Protein AF-A0A951EB30-F1 (afdb_monomer_lite)

Sequence (193 aa):
ERGQTTISQVMGKYGRRVEYFRFPFNDAGDTQAKYDAIQQYLKEHGLKTATCTADNDDWEFNRAYVLMLQRHDAAGAQRLRDAYLKHTAAKLDFAEQAMRQLFGREVPQVMLLHGNRLNADMMGAVLHIFEEQGFKFVHLEDAQEDLAYTTPAAVMPEGVMWQFRWAKGMGKKLDGSKDPEPPKWVLEYGKSR

Structure (mmCIF, N/CA/C/O backbone):
data_AF-A0A951EB30-F1
#
_entry.id   AF-A0A951EB30-F1
#
loop_
_atom_site.group_PDB
_atom_site.id
_atom_site.type_symbol
_atom_site.label_atom_id
_atom_site.label_alt_id
_atom_site.label_comp_id
_atom_site.label_asym_id
_atom_site.label_entity_id
_atom_site.label_seq_id
_atom_site.pdbx_PDB_ins_code
_atom_site.Cartn_x
_atom_site.Cartn_y
_atom_site.Cartn_z
_atom_site.occupancy
_atom_site.B_iso_or_equiv
_atom_site.auth_seq_id
_atom_site.auth_comp_id
_atom_site.auth_asym_id
_atom_site.auth_atom_id
_atom_site.pdbx_PDB_model_num
ATOM 1 N N . GLU A 1 1 ? -14.684 16.929 -0.083 1.00 67.69 1 GLU A N 1
ATOM 2 C CA . GLU A 1 1 ? -15.790 17.605 -0.808 1.00 67.69 1 GLU A CA 1
ATOM 3 C C . GLU A 1 1 ? -15.499 17.900 -2.279 1.00 67.69 1 GLU A C 1
ATOM 5 O O . GLU A 1 1 ? -16.111 17.255 -3.115 1.00 67.69 1 GLU A O 1
ATOM 10 N N . ARG A 1 2 ? -14.550 18.779 -2.656 1.00 77.38 2 ARG A N 1
ATOM 11 C CA . ARG A 1 2 ? -14.337 19.141 -4.084 1.00 77.38 2 ARG A CA 1
ATOM 12 C C . ARG A 1 2 ? -14.104 17.948 -5.028 1.00 77.38 2 ARG A C 1
ATOM 14 O O . ARG A 1 2 ? -14.679 17.910 -6.108 1.00 77.38 2 ARG A O 1
ATOM 21 N N . GLY A 1 3 ? -13.304 16.962 -4.613 1.00 78.88 3 GLY A N 1
ATOM 22 C CA . GLY A 1 3 ? -13.075 15.745 -5.406 1.00 78.88 3 GLY A CA 1
ATOM 23 C C . GLY A 1 3 ? -14.309 14.838 -5.528 1.00 78.88 3 GLY A C 1
ATOM 24 O O . GLY A 1 3 ? -14.471 14.158 -6.539 1.00 78.88 3 GLY A O 1
ATOM 25 N N . GLN A 1 4 ? -15.207 14.870 -4.537 1.00 82.69 4 GLN A N 1
ATOM 26 C CA . GLN A 1 4 ? -16.418 14.048 -4.511 1.00 82.69 4 GLN A CA 1
ATOM 27 C C . GLN A 1 4 ? -17.403 14.469 -5.602 1.00 82.69 4 GLN A C 1
ATOM 29 O O . GLN A 1 4 ? -18.017 13.609 -6.217 1.00 82.69 4 GLN A O 1
ATOM 34 N N . THR A 1 5 ? -17.519 15.765 -5.902 1.00 85.19 5 THR A N 1
ATOM 35 C CA . THR A 1 5 ? -18.407 16.250 -6.970 1.00 85.19 5 THR A CA 1
ATOM 36 C C . THR A 1 5 ? -18.069 15.606 -8.312 1.00 85.19 5 THR A C 1
ATOM 38 O O . THR A 1 5 ? -18.948 15.060 -8.976 1.00 85.19 5 THR A O 1
ATOM 41 N N . THR A 1 6 ? -16.789 15.609 -8.686 1.00 88.75 6 THR A N 1
ATOM 42 C CA . THR A 1 6 ? -16.338 15.038 -9.959 1.00 88.75 6 THR A CA 1
ATOM 43 C C . THR A 1 6 ? -16.514 13.522 -9.982 1.00 88.75 6 THR A C 1
ATOM 45 O O . THR A 1 6 ? -17.065 12.983 -10.941 1.00 88.75 6 THR A O 1
ATOM 48 N N . ILE A 1 7 ? -16.092 12.817 -8.924 1.00 88.88 7 ILE A N 1
ATOM 49 C CA . ILE A 1 7 ? -16.161 11.351 -8.922 1.00 88.88 7 ILE A CA 1
ATOM 50 C C . ILE A 1 7 ? -17.601 10.833 -8.829 1.00 88.88 7 ILE A C 1
ATOM 52 O O . ILE A 1 7 ? -17.941 9.879 -9.523 1.00 88.88 7 ILE A O 1
ATOM 56 N N . SER A 1 8 ? -18.484 11.506 -8.087 1.00 89.12 8 SER A N 1
ATOM 57 C CA . SER A 1 8 ? -19.904 11.152 -8.003 1.00 89.12 8 SER A CA 1
ATOM 58 C C . SER A 1 8 ? -20.614 11.307 -9.345 1.00 89.12 8 SER A C 1
ATOM 60 O O . SER A 1 8 ? -21.441 10.469 -9.691 1.00 89.12 8 SER A O 1
ATOM 62 N N . GLN A 1 9 ? -20.271 12.328 -10.139 1.00 90.44 9 GLN A N 1
ATOM 63 C CA . GLN A 1 9 ? -20.814 12.477 -11.494 1.00 90.44 9 GLN A CA 1
ATOM 64 C C . GLN A 1 9 ? -20.391 11.325 -12.408 1.00 90.44 9 GLN A C 1
ATOM 66 O O . GLN A 1 9 ? -21.210 10.809 -13.167 1.00 90.44 9 GLN A O 1
ATOM 71 N N . VAL A 1 10 ? -19.123 10.908 -12.341 1.00 91.69 10 VAL A N 1
ATOM 72 C CA . VAL A 1 10 ? -18.622 9.777 -13.135 1.00 91.69 10 VAL A CA 1
ATOM 73 C C . VAL A 1 10 ? -19.279 8.472 -12.688 1.00 91.69 10 VAL A C 1
ATOM 75 O O . VAL A 1 10 ? -19.801 7.747 -13.528 1.00 91.69 10 VAL A O 1
ATOM 78 N N . MET A 1 11 ? -19.320 8.197 -11.383 1.00 92.12 11 MET A N 1
ATOM 79 C CA . MET A 1 11 ? -19.931 6.988 -10.815 1.00 92.12 11 MET A CA 1
ATOM 80 C C . MET A 1 11 ? -21.433 6.904 -11.115 1.00 92.12 11 MET A C 1
ATOM 82 O O . MET A 1 11 ? -21.931 5.843 -11.497 1.00 92.12 11 MET A O 1
ATOM 86 N N . GLY A 1 12 ? -22.141 8.036 -11.036 1.00 92.88 12 GLY A N 1
ATOM 87 C CA . GLY A 1 12 ? -23.572 8.122 -11.317 1.00 92.88 12 GLY A CA 1
ATOM 88 C C . GLY A 1 12 ? -23.939 7.735 -12.752 1.00 92.88 12 GLY A C 1
ATOM 89 O O . GLY A 1 12 ? -24.972 7.100 -12.954 1.00 92.88 12 GLY A O 1
ATOM 90 N N . LYS A 1 13 ? -23.072 8.009 -13.742 1.00 93.94 13 LYS A N 1
ATOM 91 C CA . LYS A 1 13 ? -23.271 7.558 -15.139 1.00 93.94 13 LYS A CA 1
ATOM 92 C C . LYS A 1 13 ? -23.327 6.035 -15.280 1.00 93.94 13 LYS A C 1
ATOM 94 O O . LYS A 1 13 ? -23.894 5.543 -16.248 1.00 93.94 13 LYS A O 1
ATOM 99 N N . TYR A 1 14 ? -22.762 5.307 -14.320 1.00 92.94 14 TYR A N 1
ATOM 100 C CA . TYR A 1 14 ? -22.753 3.845 -14.275 1.00 92.94 14 TYR A CA 1
ATOM 101 C C . TYR A 1 14 ? -23.682 3.282 -13.189 1.00 92.94 14 TYR A C 1
ATOM 103 O O . TYR A 1 14 ? -23.558 2.114 -12.829 1.00 92.94 14 TYR A O 1
ATOM 111 N N . GLY A 1 15 ? -24.587 4.099 -12.634 1.00 93.31 15 GLY A N 1
ATOM 112 C CA . GLY A 1 15 ? -25.519 3.673 -11.585 1.00 93.31 15 GLY A CA 1
ATOM 113 C C . GLY A 1 15 ? -24.854 3.352 -10.242 1.00 93.31 15 GLY A C 1
ATOM 114 O O . GLY A 1 15 ? -25.441 2.642 -9.432 1.00 93.31 15 GLY A O 1
ATOM 115 N N . ARG A 1 16 ? -23.635 3.854 -9.997 1.00 91.19 16 ARG A N 1
ATOM 116 C CA . ARG A 1 16 ? -22.867 3.609 -8.767 1.00 91.19 16 ARG A CA 1
ATOM 117 C C . ARG A 1 16 ? -22.794 4.855 -7.888 1.00 91.19 16 ARG A C 1
ATOM 119 O O . ARG A 1 16 ? -22.933 5.981 -8.368 1.00 91.19 16 ARG A O 1
ATOM 126 N N . ARG A 1 17 ? -22.531 4.654 -6.596 1.00 91.44 17 ARG A N 1
ATOM 127 C CA . ARG A 1 17 ? -22.313 5.721 -5.607 1.00 91.44 17 ARG A CA 1
ATOM 128 C C . ARG A 1 17 ? -20.878 5.685 -5.090 1.00 91.44 17 ARG A C 1
ATOM 130 O O . ARG A 1 17 ? -20.189 4.677 -5.210 1.00 91.44 17 ARG A O 1
ATOM 137 N N . VAL A 1 18 ? -20.415 6.813 -4.560 1.00 90.88 18 VAL A N 1
ATOM 138 C CA . VAL A 1 18 ? -19.120 6.885 -3.874 1.00 90.88 18 VAL A CA 1
ATOM 139 C C . VAL A 1 18 ? -19.334 6.418 -2.444 1.00 90.88 18 VAL A C 1
ATOM 141 O O . VAL A 1 18 ? -20.029 7.083 -1.685 1.00 90.88 18 VAL A O 1
ATOM 144 N N . GLU A 1 19 ? -18.743 5.280 -2.102 1.00 92.81 19 GLU A N 1
ATOM 145 C CA . GLU A 1 19 ? -18.918 4.634 -0.794 1.00 92.81 19 GLU A CA 1
ATOM 146 C C . GLU A 1 19 ? -17.622 4.587 0.007 1.00 92.81 19 GLU A C 1
ATOM 148 O O . GLU A 1 19 ? -17.648 4.410 1.219 1.00 92.81 19 GLU A O 1
ATOM 153 N N . TYR A 1 20 ? -16.483 4.766 -0.661 1.00 94.06 20 TYR A N 1
ATOM 154 C CA . TYR A 1 20 ? -15.172 4.588 -0.066 1.00 94.06 20 TYR A CA 1
ATOM 155 C C . TYR A 1 20 ? -14.313 5.841 -0.189 1.00 94.06 20 TYR A C 1
ATOM 157 O O . TYR A 1 20 ? -14.296 6.516 -1.220 1.00 94.06 20 TYR A O 1
ATOM 165 N N . PHE A 1 21 ? -13.551 6.111 0.864 1.00 93.81 21 PHE A N 1
ATOM 166 C CA . PHE A 1 21 ? -12.548 7.160 0.928 1.00 93.81 21 PHE A CA 1
ATOM 167 C C . PHE A 1 21 ? -11.186 6.559 1.269 1.00 93.81 21 PHE A C 1
ATOM 169 O O . PHE A 1 21 ? -11.059 5.786 2.216 1.00 93.81 21 PHE A O 1
ATOM 176 N N . ARG A 1 22 ? -10.147 6.939 0.524 1.00 92.06 22 ARG A N 1
ATOM 177 C CA . ARG A 1 22 ? -8.759 6.590 0.835 1.00 92.06 22 ARG A CA 1
ATOM 178 C C . ARG A 1 22 ? -7.986 7.855 1.169 1.00 92.06 22 ARG A C 1
ATOM 180 O O . ARG A 1 22 ? -7.998 8.812 0.397 1.00 92.06 22 ARG A O 1
ATOM 187 N N . PHE A 1 23 ? -7.304 7.836 2.306 1.00 92.00 23 PHE A N 1
ATOM 188 C CA . PHE A 1 23 ? -6.460 8.937 2.745 1.00 92.00 23 PHE A CA 1
ATOM 189 C C . PHE A 1 23 ? -5.260 9.101 1.803 1.00 92.00 23 PHE A C 1
ATOM 191 O O . PHE A 1 23 ? -4.556 8.117 1.552 1.00 92.00 23 PHE A O 1
ATOM 198 N N . PRO A 1 24 ? -4.987 10.316 1.289 1.00 91.50 24 PRO A N 1
ATOM 199 C CA . PRO A 1 24 ? -3.709 10.611 0.654 1.00 91.50 24 PRO A CA 1
ATOM 200 C C . PRO A 1 24 ? -2.557 10.233 1.587 1.00 91.50 24 PRO A C 1
ATOM 202 O O . PRO A 1 24 ? -2.632 10.472 2.790 1.00 91.50 24 PRO A O 1
ATOM 205 N N . PHE A 1 25 ? -1.520 9.601 1.034 1.00 91.00 25 PHE A N 1
ATOM 206 C CA . PHE A 1 25 ? -0.373 9.083 1.792 1.00 91.00 25 PHE A CA 1
ATOM 207 C C . PHE A 1 25 ? -0.735 8.084 2.899 1.00 91.00 25 PHE A C 1
ATOM 209 O O . PHE A 1 25 ? 0.092 7.810 3.753 1.00 91.00 25 PHE A O 1
ATOM 216 N N . ASN A 1 26 ? -1.958 7.536 2.911 1.00 91.12 26 ASN A N 1
ATOM 217 C CA . ASN A 1 26 ? -2.463 6.695 3.998 1.00 91.12 26 ASN A CA 1
ATOM 218 C C . ASN A 1 26 ? -2.473 7.395 5.380 1.00 91.12 26 ASN A C 1
ATOM 220 O O . ASN A 1 26 ? -2.501 6.741 6.433 1.00 91.12 26 ASN A O 1
ATOM 224 N N . ASP A 1 27 ? -2.440 8.731 5.376 1.00 92.06 27 ASP A N 1
ATOM 225 C CA . ASP A 1 27 ? -2.392 9.572 6.565 1.00 92.06 27 ASP A CA 1
ATOM 226 C C . ASP A 1 27 ? -3.808 9.867 7.075 1.00 92.06 27 ASP A C 1
ATOM 228 O O . ASP A 1 27 ? -4.542 10.699 6.540 1.00 92.06 27 ASP A O 1
ATOM 232 N N . ALA A 1 28 ? -4.194 9.147 8.127 1.00 89.94 28 ALA A N 1
ATOM 233 C CA . ALA A 1 28 ? -5.484 9.290 8.791 1.00 89.94 28 ALA A CA 1
ATOM 234 C C . ALA A 1 28 ? -5.476 10.336 9.927 1.00 89.94 28 ALA A C 1
ATOM 236 O O . ALA A 1 28 ? -6.431 10.400 10.700 1.00 89.94 28 ALA A O 1
ATOM 237 N N . GLY A 1 29 ? -4.413 11.138 10.045 1.00 90.56 29 GLY A N 1
ATOM 238 C CA . GLY A 1 29 ? -4.212 12.107 11.116 1.00 90.56 29 GLY A CA 1
ATOM 239 C C . GLY A 1 29 ? -3.226 11.622 12.182 1.00 90.56 29 GLY A C 1
ATOM 240 O O . GLY A 1 29 ? -3.233 10.462 12.594 1.00 90.56 29 GLY A O 1
ATOM 241 N N . ASP A 1 30 ? -2.415 12.564 12.660 1.00 92.44 30 ASP A N 1
ATOM 242 C CA . ASP A 1 30 ? -1.322 12.397 13.633 1.00 92.44 30 ASP A CA 1
ATOM 243 C C . ASP A 1 30 ? -1.767 12.466 15.109 1.00 92.44 30 ASP A C 1
ATOM 245 O O . ASP A 1 30 ? -0.979 12.221 16.023 1.00 92.44 30 ASP A O 1
ATOM 249 N N . THR A 1 31 ? -3.033 12.803 15.364 1.00 95.06 31 THR A N 1
ATOM 250 C CA . THR A 1 31 ? -3.613 12.952 16.706 1.00 95.06 31 THR A CA 1
ATOM 251 C C . THR A 1 31 ? -4.968 12.265 16.785 1.00 95.06 31 THR A C 1
ATOM 253 O O . THR A 1 31 ? -5.688 12.183 15.790 1.00 95.06 31 THR A O 1
ATO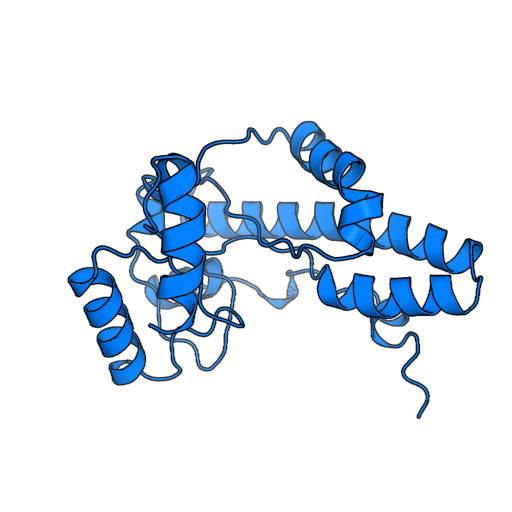M 256 N N . GLN A 1 32 ? -5.352 11.833 17.991 1.00 94.00 32 GLN A N 1
ATOM 257 C CA . GLN A 1 32 ? -6.662 11.219 18.228 1.00 94.00 32 GLN A CA 1
ATOM 258 C C . GLN A 1 32 ? -7.807 12.143 17.809 1.00 94.00 32 GLN A C 1
ATOM 260 O O . GLN A 1 32 ? -8.707 11.709 17.107 1.00 94.00 32 GLN A O 1
ATOM 265 N N . ALA A 1 33 ? -7.720 13.438 18.129 1.00 96.19 33 ALA A N 1
ATOM 266 C CA . ALA A 1 33 ? -8.743 14.406 17.747 1.00 96.19 33 ALA A CA 1
ATOM 267 C C . ALA A 1 33 ? -8.914 14.530 16.221 1.00 96.19 33 ALA A C 1
ATOM 269 O O . ALA A 1 33 ? -10.045 14.566 15.741 1.00 96.19 33 ALA A O 1
ATOM 270 N N . LYS A 1 34 ? -7.817 14.571 15.443 1.00 94.44 34 LYS A N 1
ATOM 271 C CA . LYS A 1 34 ? -7.904 14.607 13.971 1.00 94.44 34 LYS A CA 1
ATOM 272 C C . LYS A 1 34 ? -8.469 13.304 13.411 1.00 94.44 34 LYS A C 1
ATOM 274 O O . LYS A 1 34 ? -9.325 13.357 12.530 1.00 94.44 34 LYS A O 1
ATOM 279 N N . TYR A 1 35 ? -8.011 12.165 13.932 1.00 93.62 35 TYR A N 1
ATOM 280 C CA . TYR A 1 35 ? -8.495 10.849 13.525 1.00 93.62 35 TYR A CA 1
ATOM 281 C C . TYR A 1 35 ? -10.000 10.701 13.794 1.00 93.62 35 TYR A C 1
ATOM 283 O O . TYR A 1 35 ? -10.760 10.367 12.890 1.00 93.62 35 TYR A O 1
ATOM 291 N N . ASP A 1 36 ? -10.459 11.034 15.000 1.00 94.31 36 ASP A N 1
ATOM 292 C CA . ASP A 1 36 ? -11.872 10.938 15.373 1.00 94.31 36 ASP A CA 1
ATOM 293 C C . ASP A 1 36 ? -12.739 11.882 14.536 1.00 94.31 36 ASP A C 1
ATOM 295 O O . ASP A 1 36 ? -13.786 11.474 14.034 1.00 94.31 36 ASP A O 1
ATOM 299 N N . ALA A 1 37 ? -12.283 13.121 14.320 1.00 95.00 37 ALA A N 1
ATOM 300 C CA . ALA A 1 37 ? -13.003 14.094 13.504 1.00 95.00 37 ALA A CA 1
ATOM 301 C C . ALA A 1 37 ? -13.197 13.602 12.062 1.00 95.00 37 ALA A C 1
ATOM 303 O O . ALA A 1 37 ? -14.294 13.727 11.514 1.00 95.00 37 ALA A O 1
ATOM 304 N N . ILE A 1 38 ? -12.165 13.013 11.445 1.00 93.12 38 ILE A N 1
ATOM 305 C CA . ILE A 1 38 ? -12.284 12.526 10.069 1.00 93.12 38 ILE A CA 1
ATOM 306 C C . ILE A 1 38 ? -13.091 11.229 9.981 1.00 93.12 38 ILE A C 1
ATOM 308 O O . ILE A 1 38 ? -13.893 11.090 9.061 1.00 93.12 38 ILE A O 1
ATOM 312 N N . GLN A 1 39 ? -12.971 10.311 10.946 1.00 92.62 39 GLN A N 1
ATOM 313 C CA . GLN A 1 39 ? -13.824 9.116 10.990 1.00 92.62 39 GLN A CA 1
ATOM 314 C C . GLN A 1 39 ? -15.302 9.484 11.180 1.00 92.62 39 GLN A C 1
ATOM 316 O O . GLN A 1 39 ? -16.167 8.922 10.505 1.00 92.62 39 GLN A O 1
ATOM 321 N N . GLN A 1 40 ? -15.595 10.464 12.040 1.00 94.75 40 GLN A N 1
ATOM 322 C CA . GLN A 1 40 ? -16.949 10.980 12.224 1.00 94.75 40 GLN A CA 1
ATOM 323 C C . GLN A 1 40 ? -17.484 11.607 10.933 1.00 94.75 40 GLN A C 1
ATOM 325 O O . GLN A 1 40 ? -18.587 11.267 10.508 1.00 94.75 40 GLN A O 1
ATOM 330 N N . TYR A 1 41 ? -16.685 12.443 10.263 1.00 94.75 41 TYR A N 1
ATOM 331 C CA . TYR A 1 41 ? -17.061 13.035 8.980 1.00 94.75 41 TYR A CA 1
ATOM 332 C C . TYR A 1 41 ? -17.391 11.965 7.930 1.00 94.75 41 TYR A C 1
ATOM 334 O O . TYR A 1 41 ? -18.431 12.045 7.276 1.00 94.75 41 TYR A O 1
ATOM 342 N N . LEU A 1 42 ? -16.541 10.941 7.778 1.00 94.12 42 LEU A N 1
ATOM 343 C CA . LEU A 1 42 ? -16.784 9.850 6.829 1.00 94.12 42 LEU A CA 1
ATOM 344 C C . LEU A 1 42 ? -18.100 9.127 7.145 1.00 94.12 42 LEU A C 1
ATOM 346 O O . LEU A 1 42 ? -18.926 8.948 6.250 1.00 94.12 42 LEU A O 1
ATOM 350 N N . LYS A 1 43 ? -18.340 8.805 8.421 1.00 93.94 43 LYS A N 1
ATOM 351 C CA . LYS A 1 43 ? -19.576 8.158 8.878 1.00 93.94 43 LYS A CA 1
ATOM 352 C C . LYS A 1 43 ? -20.822 8.992 8.569 1.00 93.94 43 LYS A C 1
ATOM 354 O O . LYS A 1 43 ? -21.791 8.449 8.043 1.00 93.94 43 LYS A O 1
ATOM 359 N N . GLU A 1 44 ? -20.804 10.290 8.868 1.00 95.62 44 GLU A N 1
ATOM 360 C CA . GLU A 1 44 ? -21.924 11.209 8.604 1.00 95.62 44 GLU A CA 1
ATOM 361 C C . GLU A 1 44 ? -22.262 11.319 7.113 1.00 95.62 44 GLU A C 1
ATOM 363 O O . GLU A 1 44 ? -23.419 11.526 6.753 1.00 95.62 44 GLU A O 1
ATOM 368 N N . HIS A 1 45 ? -21.272 11.117 6.243 1.00 92.94 45 HIS A N 1
ATOM 369 C CA . HIS A 1 45 ? -21.431 11.173 4.790 1.00 92.94 45 HIS A CA 1
ATOM 370 C C . HIS A 1 45 ? -21.643 9.795 4.145 1.00 92.94 45 HIS A C 1
ATOM 372 O O . HIS A 1 45 ? -21.644 9.692 2.917 1.00 92.94 45 HIS A O 1
ATOM 378 N N . GLY A 1 46 ? -21.820 8.736 4.944 1.00 92.69 46 GLY A N 1
ATOM 379 C CA . GLY A 1 46 ? -22.005 7.371 4.445 1.00 92.69 46 GLY A CA 1
ATOM 380 C C . GLY A 1 46 ? -20.776 6.803 3.728 1.00 92.69 46 GLY A C 1
ATOM 381 O O . GLY A 1 46 ? -20.911 5.901 2.905 1.00 92.69 46 GLY A O 1
ATOM 382 N N . LEU A 1 47 ? -19.587 7.338 4.015 1.00 94.00 47 LEU A N 1
ATOM 383 C CA . LEU A 1 47 ? -18.315 6.887 3.466 1.00 94.00 47 LEU A CA 1
ATOM 384 C C . LEU A 1 47 ? -17.629 5.920 4.436 1.00 94.00 47 LEU A C 1
ATOM 386 O O . LEU A 1 47 ? -17.579 6.139 5.646 1.00 94.00 47 LEU A O 1
ATOM 390 N N . LYS A 1 48 ? -17.035 4.866 3.884 1.00 93.94 48 LYS A N 1
ATOM 391 C CA . LYS A 1 48 ? -16.160 3.920 4.577 1.00 93.94 48 LYS A CA 1
ATOM 392 C C . LYS A 1 48 ? -14.708 4.232 4.226 1.00 93.94 48 LYS A C 1
ATOM 394 O O . LYS A 1 48 ? -14.403 4.656 3.113 1.00 93.94 48 LYS A O 1
ATOM 399 N N . THR A 1 49 ? -13.781 3.985 5.144 1.00 94.62 49 THR A N 1
ATOM 400 C CA . THR A 1 49 ? -12.358 4.019 4.779 1.00 94.62 49 THR A CA 1
ATOM 401 C C . THR A 1 49 ? -12.045 2.823 3.872 1.00 94.62 49 THR A C 1
ATOM 403 O O . THR A 1 49 ? -12.389 1.697 4.219 1.00 94.62 49 THR A O 1
ATOM 406 N N . ALA A 1 50 ? -11.404 3.055 2.723 1.00 95.62 50 ALA A N 1
ATOM 407 C CA . ALA A 1 50 ? -10.778 2.019 1.898 1.00 95.62 50 ALA A CA 1
ATOM 408 C C . ALA A 1 50 ? -9.407 1.669 2.487 1.00 95.62 50 ALA A C 1
ATOM 410 O O . ALA A 1 50 ? -8.373 2.173 2.029 1.00 95.62 50 ALA A O 1
ATOM 411 N N . THR A 1 51 ? -9.428 0.840 3.525 1.00 95.06 51 THR A N 1
ATOM 412 C CA . THR A 1 51 ? -8.264 0.388 4.283 1.00 95.06 51 THR A CA 1
ATOM 413 C C . THR A 1 51 ? -7.226 -0.246 3.363 1.00 95.06 51 THR A C 1
ATOM 415 O O . THR A 1 51 ? -7.570 -0.969 2.437 1.00 95.06 51 THR A O 1
ATOM 418 N N . CYS A 1 52 ? -5.948 0.048 3.593 1.00 95.00 52 CYS A N 1
ATOM 419 C CA . CYS A 1 52 ? -4.841 -0.459 2.790 1.00 95.00 52 CYS A CA 1
ATOM 420 C C . CYS A 1 52 ? -3.949 -1.386 3.614 1.00 95.00 52 CYS A C 1
ATOM 422 O O . CYS A 1 52 ? -3.420 -0.948 4.640 1.00 95.00 52 CYS A O 1
ATOM 424 N N . THR A 1 53 ? -3.767 -2.629 3.162 1.00 96.69 53 THR A N 1
ATOM 425 C CA . THR A 1 53 ? -3.007 -3.664 3.892 1.00 96.69 53 THR A CA 1
ATOM 426 C C . THR A 1 53 ? -1.812 -4.223 3.111 1.00 96.69 53 THR A C 1
ATOM 428 O O . THR A 1 53 ? -0.892 -4.756 3.725 1.00 96.69 53 THR A O 1
ATOM 431 N N . ALA A 1 54 ? -1.750 -4.006 1.793 1.00 96.81 54 ALA A N 1
ATOM 432 C CA . ALA A 1 54 ? -0.568 -4.285 0.974 1.00 96.81 54 ALA A CA 1
ATOM 433 C C . ALA A 1 54 ? -0.272 -3.149 -0.027 1.00 96.81 54 ALA A C 1
ATOM 435 O O . ALA A 1 54 ? -1.184 -2.452 -0.474 1.00 96.81 54 ALA A O 1
ATOM 436 N N . ASP A 1 55 ? 0.997 -2.966 -0.380 1.00 96.25 55 ASP A N 1
ATOM 437 C CA . ASP A 1 55 ? 1.474 -2.124 -1.481 1.00 96.25 55 ASP A CA 1
ATOM 438 C C . ASP A 1 55 ? 2.740 -2.746 -2.094 1.00 96.25 55 ASP A C 1
ATOM 440 O O . ASP A 1 55 ? 3.199 -3.801 -1.657 1.00 96.25 55 ASP A O 1
ATOM 444 N N . ASN A 1 56 ? 3.283 -2.141 -3.149 1.00 96.88 56 ASN A N 1
ATOM 445 C CA . ASN A 1 56 ? 4.537 -2.586 -3.766 1.00 96.88 56 ASN A CA 1
ATOM 446 C C . ASN A 1 56 ? 5.455 -1.437 -4.186 1.00 96.88 56 ASN A C 1
ATOM 448 O O . ASN A 1 56 ? 6.292 -1.615 -5.073 1.00 96.88 56 ASN A O 1
ATOM 452 N N . ASP A 1 57 ? 5.272 -0.262 -3.578 1.00 97.81 57 ASP A N 1
ATOM 453 C CA . ASP A 1 57 ? 6.118 0.914 -3.806 1.00 97.81 57 ASP A CA 1
ATOM 454 C C . ASP A 1 57 ? 6.239 1.297 -5.293 1.00 97.81 57 ASP A C 1
ATOM 456 O O . ASP A 1 57 ? 7.258 1.824 -5.753 1.00 97.81 57 ASP A O 1
ATOM 460 N N . ASP A 1 58 ? 5.198 1.013 -6.082 1.00 98.31 58 ASP A N 1
ATOM 461 C CA . ASP A 1 58 ? 5.185 1.209 -7.531 1.00 98.31 58 ASP A CA 1
ATOM 462 C C . ASP A 1 58 ? 5.544 2.637 -7.953 1.00 98.31 58 ASP A C 1
ATOM 464 O O . ASP A 1 58 ? 6.105 2.830 -9.029 1.00 98.31 58 ASP A O 1
ATOM 468 N N . TRP A 1 59 ? 5.270 3.642 -7.120 1.00 96.88 59 TRP A N 1
ATOM 469 C CA . TRP A 1 59 ? 5.642 5.030 -7.373 1.00 96.88 59 TRP A CA 1
ATOM 470 C C . TRP A 1 59 ? 7.164 5.240 -7.388 1.00 96.88 59 TRP A C 1
ATOM 472 O O . TRP A 1 59 ? 7.654 5.977 -8.249 1.00 96.88 59 TRP A O 1
ATOM 482 N N . GLU A 1 60 ? 7.924 4.578 -6.505 1.00 97.81 60 GLU A N 1
ATOM 483 C CA . GLU A 1 60 ? 9.392 4.663 -6.479 1.00 97.81 60 GLU A CA 1
ATOM 484 C C . GLU A 1 60 ? 10.002 3.975 -7.697 1.00 97.81 60 GLU A C 1
ATOM 486 O O . GLU A 1 60 ? 10.872 4.540 -8.371 1.00 97.81 60 GLU A O 1
ATOM 491 N N . PHE A 1 61 ? 9.497 2.788 -8.040 1.00 98.62 61 PHE A N 1
ATOM 492 C CA . PHE A 1 61 ? 9.918 2.093 -9.253 1.00 98.62 61 PHE A CA 1
ATOM 493 C C . PHE A 1 61 ? 9.550 2.889 -10.507 1.00 98.62 61 PHE A C 1
ATOM 495 O O . PHE A 1 61 ? 10.389 3.080 -11.391 1.00 98.62 61 PHE A O 1
ATOM 502 N N . ASN A 1 62 ? 8.327 3.417 -10.581 1.00 98.56 62 ASN A N 1
ATOM 503 C CA . ASN A 1 62 ? 7.862 4.198 -11.719 1.00 98.56 62 ASN A CA 1
ATOM 504 C C . ASN A 1 62 ? 8.708 5.462 -11.922 1.00 98.56 62 ASN A C 1
ATOM 506 O O . ASN A 1 62 ? 9.015 5.788 -13.067 1.00 98.56 62 ASN A O 1
ATOM 510 N N . ARG A 1 63 ? 9.131 6.142 -10.844 1.00 97.94 63 ARG A N 1
ATOM 511 C CA . ARG A 1 63 ? 10.015 7.319 -10.917 1.00 97.94 63 ARG A CA 1
ATOM 512 C C . ARG A 1 63 ? 11.307 7.018 -11.679 1.00 97.94 63 ARG A C 1
ATOM 514 O O . ARG A 1 63 ? 11.700 7.798 -12.543 1.00 97.94 63 ARG A O 1
ATOM 521 N N . ALA A 1 64 ? 11.959 5.895 -11.381 1.00 98.06 64 ALA A N 1
ATOM 522 C CA . ALA A 1 64 ? 13.163 5.470 -12.092 1.00 98.06 64 ALA A CA 1
ATOM 523 C C . ALA A 1 64 ? 12.846 4.976 -13.515 1.00 98.06 64 ALA A C 1
ATOM 525 O O . ALA A 1 64 ? 13.534 5.336 -14.471 1.00 98.06 64 ALA A O 1
ATOM 526 N N . TYR A 1 65 ? 11.764 4.213 -13.667 1.00 98.56 65 TYR A N 1
ATOM 527 C CA . TYR A 1 65 ? 11.351 3.614 -14.932 1.00 98.56 65 TYR A CA 1
ATOM 528 C C . TYR A 1 65 ? 11.077 4.649 -16.026 1.00 98.56 65 TYR A C 1
ATOM 530 O O . TYR A 1 65 ? 11.595 4.529 -17.135 1.00 98.56 65 TYR A O 1
ATOM 538 N N . VAL A 1 66 ? 10.324 5.712 -15.724 1.00 98.31 66 VAL A N 1
ATOM 539 C CA . VAL A 1 66 ? 10.035 6.756 -16.721 1.00 98.31 66 VAL A CA 1
ATOM 540 C C . VAL A 1 66 ? 11.303 7.477 -17.187 1.00 98.31 66 VAL A C 1
ATOM 542 O O . VAL A 1 66 ? 11.410 7.807 -18.366 1.00 98.31 66 VAL A O 1
ATOM 545 N N . LEU A 1 67 ? 12.293 7.659 -16.306 1.00 97.94 67 LEU A N 1
ATOM 546 C CA . LEU A 1 67 ? 13.588 8.239 -16.668 1.00 97.94 67 LEU A CA 1
ATOM 547 C C . LEU A 1 67 ? 14.405 7.298 -17.563 1.00 97.94 67 LEU A C 1
ATOM 549 O O . LEU A 1 67 ? 15.050 7.763 -18.500 1.00 97.94 67 LEU A O 1
ATOM 553 N N . MET A 1 68 ? 14.363 5.986 -17.314 1.00 98.06 68 MET A N 1
ATOM 554 C CA . MET A 1 68 ? 15.001 4.990 -18.186 1.00 98.06 68 MET A CA 1
ATOM 555 C C . MET A 1 68 ? 14.395 5.012 -19.589 1.00 98.06 68 MET A C 1
ATOM 557 O O . MET A 1 68 ? 15.132 5.038 -20.573 1.00 98.06 68 MET A O 1
ATOM 561 N N . LEU A 1 69 ? 13.063 5.087 -19.690 1.00 98.19 69 LEU A N 1
ATOM 562 C CA . LEU A 1 69 ? 12.379 5.210 -20.979 1.00 98.19 69 LEU A CA 1
ATOM 563 C C . LEU A 1 69 ? 12.783 6.494 -21.717 1.00 98.19 69 LEU A C 1
ATOM 565 O O . LEU A 1 69 ? 13.080 6.442 -22.907 1.00 98.19 69 LEU A O 1
ATOM 569 N N . GLN A 1 70 ? 12.849 7.630 -21.015 1.00 97.94 70 GLN A N 1
ATOM 570 C CA . GLN A 1 70 ? 13.286 8.911 -21.590 1.00 97.94 70 GLN A CA 1
ATOM 571 C C . GLN A 1 70 ? 14.738 8.886 -22.081 1.00 97.94 70 GLN A C 1
ATOM 573 O O . GLN A 1 70 ? 15.070 9.544 -23.060 1.00 97.94 70 GLN A O 1
ATOM 578 N N . ARG A 1 71 ? 15.607 8.129 -21.407 1.00 97.62 71 ARG A N 1
ATOM 579 C CA . ARG A 1 71 ? 17.020 7.959 -21.777 1.00 97.62 71 ARG A CA 1
ATOM 580 C C . ARG A 1 71 ? 17.245 6.852 -22.806 1.00 97.62 71 ARG A C 1
ATOM 582 O O . ARG A 1 71 ? 18.393 6.577 -23.139 1.00 97.62 71 ARG A O 1
ATOM 589 N N . HIS A 1 72 ? 16.176 6.216 -23.286 1.00 97.88 72 HIS A N 1
ATOM 590 C CA . HIS A 1 72 ? 16.237 5.049 -24.167 1.00 97.88 72 HIS A CA 1
ATOM 591 C C . HIS A 1 72 ? 17.072 3.886 -23.587 1.00 97.88 72 HIS A C 1
ATOM 593 O O . HIS A 1 72 ? 17.645 3.085 -24.322 1.00 97.88 72 HIS A O 1
ATOM 599 N N . ASP A 1 73 ? 17.115 3.766 -22.257 1.00 97.94 73 ASP A N 1
ATOM 600 C CA . ASP A 1 73 ? 17.834 2.719 -21.527 1.00 97.94 73 ASP A CA 1
ATOM 601 C C . ASP A 1 73 ? 16.969 1.455 -21.410 1.00 97.94 73 ASP A C 1
ATOM 603 O O . ASP A 1 73 ? 16.383 1.155 -20.367 1.00 97.94 73 ASP A O 1
ATOM 607 N N . ALA A 1 74 ? 16.845 0.719 -22.517 1.00 98.19 74 ALA A N 1
ATOM 608 C CA . ALA A 1 74 ? 16.018 -0.486 -22.579 1.00 98.19 74 ALA A CA 1
ATOM 609 C C . ALA A 1 74 ? 16.507 -1.591 -21.625 1.00 98.19 74 ALA A C 1
ATOM 611 O O . ALA A 1 74 ? 15.694 -2.285 -21.013 1.00 98.19 74 ALA A O 1
ATOM 612 N N . ALA A 1 75 ? 17.826 -1.736 -21.465 1.00 98.38 75 ALA A N 1
ATOM 613 C CA . ALA A 1 75 ? 18.414 -2.729 -20.570 1.00 98.38 75 ALA A CA 1
ATOM 614 C C . ALA A 1 75 ? 18.136 -2.394 -19.095 1.00 98.38 75 ALA A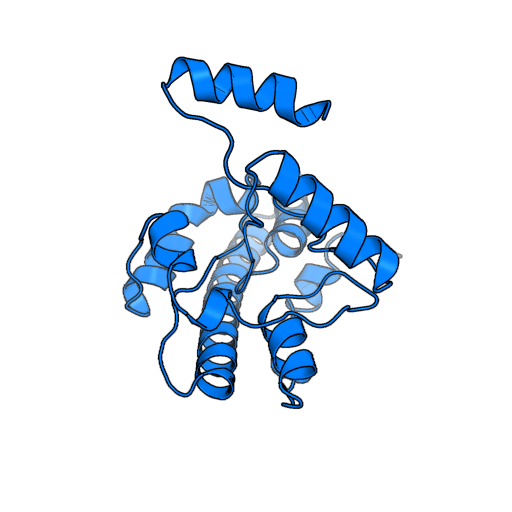 C 1
ATOM 616 O O . ALA A 1 75 ? 17.728 -3.269 -18.330 1.00 98.38 75 ALA A O 1
ATOM 617 N N . GLY A 1 76 ? 18.293 -1.125 -18.701 1.00 98.38 76 GLY A N 1
ATOM 618 C CA . GLY A 1 76 ? 17.937 -0.649 -17.367 1.00 98.38 76 GLY A CA 1
ATOM 619 C C . GLY A 1 76 ? 16.444 -0.796 -17.086 1.00 98.38 76 GLY A C 1
ATOM 620 O O . GLY A 1 76 ? 16.073 -1.309 -16.029 1.00 98.38 76 GLY A O 1
ATOM 621 N N . ALA A 1 77 ? 15.596 -0.433 -18.053 1.00 98.62 77 ALA A N 1
ATOM 622 C CA . ALA A 1 77 ? 14.148 -0.581 -17.950 1.00 98.62 77 ALA A CA 1
ATOM 623 C C . ALA A 1 77 ? 13.735 -2.047 -17.748 1.00 98.62 77 ALA A C 1
ATOM 625 O O . ALA A 1 77 ? 12.914 -2.330 -16.877 1.00 98.62 77 ALA A O 1
ATOM 626 N N . GLN A 1 78 ? 14.333 -2.988 -18.490 1.00 98.75 78 GLN A N 1
ATOM 627 C CA . GLN A 1 78 ? 14.059 -4.415 -18.302 1.00 98.75 78 GLN A CA 1
ATOM 628 C C . GLN A 1 78 ? 14.514 -4.902 -16.922 1.00 98.75 78 GLN A C 1
ATOM 630 O O . GLN A 1 78 ? 13.730 -5.508 -16.198 1.00 98.75 78 GLN A O 1
ATOM 635 N N . ARG A 1 79 ? 15.736 -4.549 -16.503 1.00 98.75 79 ARG A N 1
ATOM 636 C CA . ARG A 1 79 ? 16.244 -4.888 -15.165 1.00 98.75 79 ARG A CA 1
ATOM 637 C C . ARG A 1 79 ? 15.352 -4.338 -14.044 1.00 98.75 79 ARG A C 1
ATOM 639 O O . ARG A 1 79 ? 15.221 -4.970 -12.998 1.00 98.75 79 ARG A O 1
ATOM 646 N N . LEU A 1 80 ? 14.754 -3.161 -14.238 1.00 98.75 80 LEU A N 1
ATOM 647 C CA . LEU A 1 80 ? 13.815 -2.562 -13.289 1.00 98.75 80 LEU A CA 1
ATOM 648 C C . LEU A 1 80 ? 12.499 -3.319 -13.226 1.00 98.75 80 LEU A C 1
ATOM 650 O O . LEU A 1 80 ? 12.026 -3.570 -12.122 1.00 98.75 80 LEU A O 1
ATOM 654 N N . ARG A 1 81 ? 11.938 -3.719 -14.369 1.00 98.88 81 ARG A N 1
ATOM 655 C CA . ARG A 1 81 ? 10.723 -4.544 -14.410 1.00 98.88 81 ARG A CA 1
ATOM 656 C C . ARG A 1 81 ? 10.917 -5.854 -13.647 1.00 98.88 81 ARG A C 1
ATOM 658 O O . ARG A 1 81 ? 10.088 -6.181 -12.805 1.00 98.88 81 ARG A O 1
ATOM 665 N N . ASP A 1 82 ? 12.038 -6.542 -13.859 1.00 98.81 82 ASP A N 1
ATOM 666 C CA . ASP A 1 82 ? 12.337 -7.797 -13.155 1.00 98.81 82 ASP A CA 1
ATOM 667 C C . ASP A 1 82 ? 12.462 -7.575 -11.636 1.00 98.81 82 ASP A C 1
ATOM 669 O O . ASP A 1 82 ? 11.924 -8.336 -10.829 1.00 98.81 82 ASP A O 1
ATOM 673 N N . ALA A 1 83 ? 13.133 -6.491 -11.229 1.00 98.81 83 ALA A N 1
ATOM 674 C CA . ALA A 1 83 ? 13.252 -6.122 -9.821 1.00 98.81 83 ALA A CA 1
ATOM 675 C C . ALA A 1 83 ? 11.902 -5.736 -9.195 1.00 98.81 83 ALA A C 1
ATOM 677 O O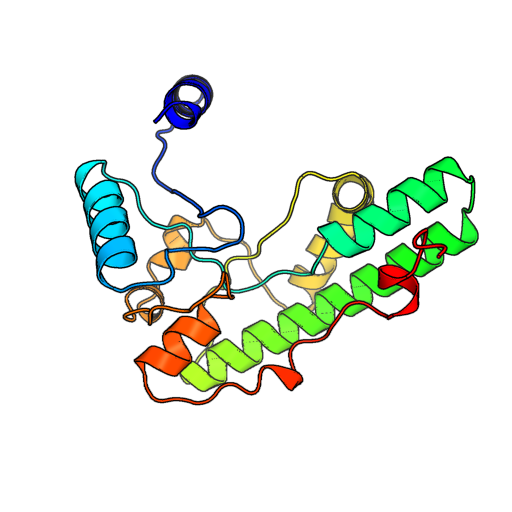 . ALA A 1 83 ? 11.657 -6.080 -8.042 1.00 98.81 83 ALA A O 1
ATOM 678 N N . TYR A 1 84 ? 11.032 -5.060 -9.946 1.00 98.88 84 TYR A N 1
ATOM 679 C CA . TYR A 1 84 ? 9.698 -4.658 -9.508 1.00 98.88 84 TYR A CA 1
ATOM 680 C C . TYR A 1 84 ? 8.783 -5.861 -9.256 1.00 98.88 84 TYR A C 1
ATOM 682 O O . TYR A 1 84 ? 8.101 -5.915 -8.233 1.00 98.88 84 TYR A O 1
ATOM 690 N N . LEU A 1 85 ? 8.807 -6.859 -10.144 1.00 98.81 85 LEU A N 1
ATOM 691 C CA . LEU A 1 85 ? 8.043 -8.096 -9.963 1.00 98.81 85 LEU A CA 1
ATOM 692 C C . LEU A 1 85 ? 8.541 -8.887 -8.749 1.00 98.81 85 LEU A C 1
ATOM 694 O O . LEU A 1 85 ? 7.744 -9.292 -7.904 1.00 98.81 85 LEU A O 1
ATOM 698 N N . LYS A 1 86 ? 9.865 -9.021 -8.596 1.00 98.69 86 LYS A N 1
ATOM 699 C CA . LYS A 1 86 ? 10.458 -9.658 -7.411 1.00 98.69 86 LYS A CA 1
ATOM 700 C C . LYS A 1 86 ? 10.090 -8.927 -6.114 1.00 98.69 86 LYS A C 1
ATOM 702 O O . LYS A 1 86 ? 9.805 -9.574 -5.111 1.00 98.69 86 LYS A O 1
ATOM 707 N N . HIS A 1 87 ? 10.108 -7.595 -6.133 1.00 98.75 87 HIS A N 1
ATOM 708 C CA . HIS A 1 87 ? 9.715 -6.760 -4.996 1.00 98.75 87 HIS A CA 1
ATOM 709 C C . HIS A 1 87 ? 8.236 -6.936 -4.651 1.00 98.75 87 HIS A C 1
ATOM 711 O O . HIS A 1 87 ? 7.903 -7.157 -3.494 1.00 98.75 87 HIS A O 1
ATOM 717 N N . THR A 1 88 ? 7.364 -6.930 -5.662 1.00 98.69 88 THR A N 1
ATOM 718 C CA . THR A 1 88 ? 5.918 -7.130 -5.494 1.00 98.69 88 THR A CA 1
ATOM 719 C C . THR A 1 88 ? 5.615 -8.459 -4.803 1.00 98.69 88 THR A C 1
ATOM 721 O O . THR A 1 88 ? 4.888 -8.465 -3.815 1.00 98.69 88 THR A O 1
ATOM 724 N N . ALA A 1 89 ? 6.217 -9.564 -5.255 1.00 98.56 89 ALA A N 1
ATOM 725 C CA . ALA A 1 89 ? 6.043 -10.870 -4.615 1.00 98.56 89 ALA A CA 1
ATOM 726 C C . ALA A 1 89 ? 6.473 -10.858 -3.133 1.00 98.56 89 ALA A C 1
ATOM 728 O O . ALA A 1 89 ? 5.745 -11.344 -2.271 1.00 98.56 89 ALA A O 1
ATOM 729 N N . ALA A 1 90 ? 7.614 -10.233 -2.821 1.00 98.50 90 ALA A N 1
ATOM 730 C CA . ALA A 1 90 ? 8.119 -10.145 -1.451 1.00 98.50 90 ALA A CA 1
ATOM 731 C C . ALA A 1 90 ? 7.244 -9.262 -0.537 1.00 98.50 90 ALA A C 1
ATOM 733 O O . ALA A 1 90 ? 7.057 -9.586 0.636 1.00 98.50 90 ALA A O 1
ATOM 734 N N . LYS A 1 91 ? 6.691 -8.159 -1.059 1.00 98.31 91 LYS A N 1
ATOM 735 C CA . LYS A 1 91 ? 5.767 -7.285 -0.317 1.00 98.31 91 LYS A CA 1
ATOM 736 C C . LYS A 1 91 ? 4.463 -7.999 0.029 1.00 98.31 91 LYS A C 1
ATOM 738 O O . LYS A 1 91 ? 3.964 -7.848 1.143 1.00 98.31 91 LYS A O 1
ATOM 743 N N . LEU A 1 92 ? 3.937 -8.808 -0.891 1.00 97.81 92 LEU A N 1
ATOM 744 C CA . LEU A 1 92 ? 2.756 -9.637 -0.638 1.00 97.81 92 LEU A CA 1
ATOM 745 C C . LEU A 1 92 ? 3.027 -10.690 0.433 1.00 97.81 92 LEU A C 1
ATOM 747 O O . LEU A 1 92 ? 2.241 -10.809 1.372 1.00 97.81 92 LEU A O 1
ATOM 751 N N . ASP A 1 93 ? 4.166 -11.384 0.349 1.00 97.62 93 ASP A N 1
ATOM 752 C CA . ASP A 1 93 ? 4.569 -12.365 1.360 1.00 97.62 93 ASP A CA 1
ATOM 753 C C . ASP A 1 93 ? 4.665 -11.720 2.751 1.00 97.62 93 ASP A C 1
ATOM 755 O O . ASP A 1 93 ? 4.214 -12.300 3.743 1.00 97.62 93 ASP A O 1
ATOM 759 N N . PHE A 1 94 ? 5.226 -10.509 2.834 1.00 98.12 94 PHE A N 1
ATOM 760 C CA . PHE A 1 94 ? 5.279 -9.742 4.076 1.00 98.12 94 PHE A CA 1
ATOM 761 C C . PHE A 1 94 ? 3.879 -9.361 4.578 1.00 98.12 94 PHE A C 1
ATOM 763 O O . PHE A 1 94 ? 3.573 -9.588 5.751 1.00 98.12 94 PHE A O 1
ATOM 770 N N . ALA A 1 95 ? 3.016 -8.820 3.712 1.00 97.69 95 ALA A N 1
ATOM 771 C CA . ALA A 1 95 ? 1.658 -8.415 4.076 1.00 97.69 95 ALA A CA 1
ATOM 772 C C . ALA A 1 95 ? 0.820 -9.601 4.585 1.00 97.69 95 ALA A C 1
ATOM 774 O O . ALA A 1 95 ? 0.126 -9.485 5.601 1.00 97.69 95 ALA A O 1
ATOM 775 N N . GLU A 1 96 ? 0.932 -10.764 3.942 1.00 97.44 96 GLU A N 1
ATOM 776 C CA . GLU A 1 96 ? 0.283 -12.005 4.372 1.00 97.44 96 GLU A CA 1
ATOM 777 C C . GLU A 1 96 ? 0.790 -12.477 5.732 1.00 97.44 96 GLU A C 1
ATOM 779 O O . GLU A 1 96 ? -0.000 -12.767 6.634 1.00 97.44 96 GLU A O 1
ATOM 784 N N . GLN A 1 97 ? 2.110 -12.515 5.921 1.00 97.38 97 GLN A N 1
ATOM 785 C CA . GLN A 1 97 ? 2.704 -12.913 7.196 1.00 97.38 97 GLN A CA 1
ATOM 786 C C . GLN A 1 97 ? 2.310 -11.962 8.329 1.00 97.38 97 GLN A C 1
ATOM 788 O O . GLN A 1 97 ? 1.962 -12.421 9.420 1.00 97.38 97 GLN A O 1
ATOM 793 N N . ALA A 1 98 ? 2.305 -10.652 8.071 1.00 97.75 98 ALA A N 1
ATOM 794 C CA . ALA A 1 98 ? 1.885 -9.647 9.037 1.00 97.75 98 ALA A CA 1
ATOM 795 C C . ALA A 1 98 ? 0.421 -9.853 9.452 1.00 97.75 98 ALA A C 1
ATOM 797 O O . ALA A 1 98 ? 0.119 -9.904 10.646 1.00 97.75 98 ALA A O 1
ATOM 798 N N . MET A 1 99 ? -0.485 -10.050 8.490 1.00 97.44 99 MET A N 1
ATOM 799 C CA . MET A 1 99 ? -1.901 -10.294 8.778 1.00 97.44 99 MET A CA 1
ATOM 800 C C . MET A 1 99 ? -2.119 -11.616 9.526 1.00 97.44 99 MET A C 1
ATOM 802 O O . MET A 1 99 ? -2.831 -11.637 10.534 1.00 97.44 99 MET A O 1
ATOM 806 N N . ARG A 1 100 ? -1.430 -12.699 9.145 1.00 97.62 100 ARG A N 1
ATOM 807 C CA . ARG A 1 100 ? -1.479 -13.979 9.878 1.00 97.62 100 ARG A CA 1
ATOM 808 C C . ARG A 1 100 ? -0.955 -13.848 11.305 1.00 97.62 100 ARG A C 1
ATOM 810 O O . ARG A 1 100 ? -1.551 -14.406 12.222 1.00 97.62 100 ARG A O 1
ATOM 817 N N . GLN A 1 101 ? 0.110 -13.082 11.532 1.00 97.31 101 GLN A N 1
ATOM 818 C CA . GLN A 1 101 ? 0.634 -12.830 12.878 1.00 97.31 101 GLN A CA 1
ATOM 819 C C . GLN A 1 101 ? -0.369 -12.050 13.750 1.00 97.31 101 GLN A C 1
ATOM 821 O O . GLN A 1 101 ? -0.485 -12.288 14.960 1.00 97.31 101 GLN A O 1
ATOM 826 N N . LEU A 1 102 ? -1.113 -11.115 13.154 1.00 97.31 102 LEU A N 1
ATOM 827 C CA . LEU A 1 102 ? -2.119 -10.332 13.868 1.00 97.31 102 LEU A CA 1
ATOM 828 C C . LEU A 1 102 ? -3.389 -11.124 14.167 1.00 97.31 102 LEU A C 1
ATOM 830 O O . LEU A 1 102 ? -3.892 -11.037 15.289 1.00 97.31 102 LEU A O 1
ATOM 834 N N . PHE A 1 103 ? -3.884 -11.909 13.215 1.00 97.44 103 PHE A N 1
ATOM 835 C CA . PHE A 1 103 ? -5.226 -12.492 13.290 1.00 97.44 103 PHE A CA 1
ATOM 836 C C . PHE A 1 103 ? -5.246 -14.018 13.438 1.00 97.44 103 PHE A C 1
ATOM 838 O O . PHE A 1 103 ? -6.300 -14.584 13.713 1.00 97.44 103 PHE A O 1
ATOM 845 N N . GLY A 1 104 ? -4.103 -14.695 13.297 1.00 97.44 104 GLY A N 1
ATOM 846 C CA . GLY A 1 104 ? -3.986 -16.154 13.415 1.00 97.44 104 GLY A CA 1
ATOM 847 C C . GLY A 1 104 ? -4.618 -16.935 12.258 1.00 97.44 104 GLY A C 1
ATOM 848 O O . GLY A 1 104 ? -4.764 -18.150 12.355 1.00 97.44 104 GLY A O 1
ATOM 849 N N . ARG A 1 105 ? -5.012 -16.248 11.182 1.00 97.56 105 ARG A N 1
ATOM 850 C CA . ARG A 1 105 ? -5.642 -16.806 9.980 1.00 97.56 105 ARG A CA 1
ATOM 851 C C . ARG A 1 105 ? -5.358 -15.920 8.771 1.00 97.56 105 ARG A C 1
ATOM 853 O O . ARG A 1 105 ? -4.861 -14.805 8.928 1.00 97.56 105 ARG A O 1
ATOM 860 N N . GLU A 1 106 ? -5.711 -16.405 7.590 1.00 95.81 106 GLU A N 1
ATOM 861 C CA . GLU A 1 106 ? -5.731 -15.594 6.372 1.00 95.81 106 GLU A CA 1
ATOM 862 C C . GLU A 1 106 ? -6.860 -14.556 6.449 1.00 95.81 106 GLU A C 1
ATOM 864 O O . GLU A 1 106 ? -7.955 -14.833 6.956 1.00 95.81 106 GLU A O 1
ATOM 869 N N . VAL A 1 107 ? -6.560 -13.342 5.991 1.00 97.50 107 VAL A N 1
ATOM 870 C CA . VAL A 1 107 ? -7.468 -12.192 5.952 1.00 97.50 107 VAL A CA 1
ATOM 871 C C . VAL A 1 107 ? -7.344 -11.573 4.560 1.00 97.50 107 VAL A C 1
ATOM 873 O O . VAL A 1 107 ? -6.212 -11.408 4.104 1.00 97.50 107 VAL A O 1
ATOM 876 N N . PRO A 1 108 ? -8.450 -11.206 3.886 1.00 97.75 108 PRO A N 1
ATOM 877 C CA . PRO A 1 108 ? -8.381 -10.531 2.595 1.00 97.75 108 PRO A CA 1
ATOM 878 C C . PRO A 1 108 ? -7.468 -9.304 2.641 1.00 97.75 108 PRO A C 1
ATOM 880 O O . PRO A 1 108 ? -7.589 -8.470 3.540 1.00 97.75 108 PRO A O 1
ATOM 883 N N . GLN A 1 109 ? -6.575 -9.183 1.662 1.00 97.81 109 GLN A N 1
ATOM 884 C CA . GLN A 1 109 ? -5.693 -8.029 1.511 1.00 97.81 109 GLN A CA 1
ATOM 885 C C . GLN A 1 109 ? -6.336 -6.978 0.606 1.00 97.81 109 GLN A C 1
ATOM 887 O O . GLN A 1 109 ? -6.967 -7.309 -0.397 1.00 97.81 109 GLN A O 1
ATOM 892 N N . VAL A 1 110 ? -6.109 -5.701 0.908 1.00 97.75 110 VAL A N 1
ATOM 893 C CA . VAL A 1 110 ? -6.431 -4.589 0.009 1.00 97.75 110 VAL A CA 1
ATOM 894 C C . VAL A 1 110 ? -5.131 -3.955 -0.474 1.00 97.75 110 VAL A C 1
ATOM 896 O O . VAL A 1 110 ? -4.467 -3.218 0.263 1.00 97.75 110 VAL A O 1
ATOM 899 N N . MET A 1 111 ? -4.802 -4.245 -1.733 1.00 96.88 111 MET A N 1
ATOM 900 C CA . MET A 1 111 ? -3.599 -3.783 -2.423 1.00 96.88 111 MET A CA 1
ATOM 901 C C . MET A 1 111 ? -3.740 -2.336 -2.919 1.00 96.88 111 MET A C 1
ATOM 903 O O . MET A 1 111 ? -4.706 -1.994 -3.605 1.00 96.88 111 MET A O 1
ATOM 907 N N . LEU A 1 112 ? -2.759 -1.484 -2.617 1.00 96.75 112 LEU A N 1
ATOM 908 C CA . LEU A 1 112 ? -2.581 -0.178 -3.255 1.00 96.75 112 LEU A CA 1
ATOM 909 C C . LEU A 1 112 ? -1.790 -0.320 -4.553 1.00 96.75 112 LEU A C 1
ATOM 911 O O . LEU A 1 112 ? -0.686 -0.853 -4.554 1.00 96.75 112 LEU A O 1
ATOM 915 N N . LEU A 1 113 ? -2.329 0.246 -5.631 1.00 97.00 113 LEU A N 1
ATOM 916 C CA . LEU A 1 113 ? -1.635 0.442 -6.901 1.00 97.00 113 LEU A CA 1
ATOM 917 C C . LEU A 1 113 ? -1.978 1.827 -7.455 1.00 97.00 113 LEU A C 1
ATOM 919 O O . LEU A 1 113 ? -3.093 2.324 -7.274 1.00 97.00 113 LEU A O 1
ATOM 923 N N . HIS A 1 114 ? -1.043 2.430 -8.182 1.00 97.94 114 HIS A N 1
ATOM 924 C CA . HIS A 1 114 ? -1.239 3.689 -8.890 1.00 97.94 114 HIS A CA 1
ATOM 925 C C . HIS A 1 114 ? -1.417 3.453 -10.395 1.00 97.94 114 HIS A C 1
ATOM 927 O O . HIS A 1 114 ? -0.762 2.608 -11.006 1.00 97.94 114 HIS A O 1
ATOM 933 N N . GLY A 1 115 ? -2.271 4.256 -11.033 1.00 97.38 115 GLY A N 1
ATOM 934 C CA . GLY A 1 115 ? -2.391 4.310 -12.494 1.00 97.38 115 GLY A CA 1
ATOM 935 C C . GLY A 1 115 ? -1.193 5.023 -13.126 1.00 97.38 115 GLY A C 1
ATOM 936 O O . GLY A 1 115 ? -1.321 6.157 -13.581 1.00 97.38 115 GLY A O 1
ATOM 937 N N . ASN A 1 116 ? -0.020 4.392 -13.097 1.00 98.31 116 ASN A N 1
ATOM 938 C CA . ASN A 1 116 ? 1.243 4.945 -13.586 1.00 98.31 116 ASN A CA 1
ATOM 939 C C . ASN A 1 116 ? 1.770 4.175 -14.816 1.00 98.31 116 ASN A C 1
ATOM 941 O O . ASN A 1 116 ? 1.184 3.178 -15.242 1.00 98.31 116 ASN A O 1
ATOM 945 N N . ARG A 1 117 ? 2.868 4.651 -15.420 1.00 98.44 117 ARG A N 1
ATOM 946 C CA . ARG A 1 117 ? 3.415 4.061 -16.651 1.00 98.44 117 ARG A CA 1
ATOM 947 C C . ARG A 1 117 ? 3.974 2.656 -16.422 1.00 98.44 117 ARG A C 1
ATOM 949 O O . ARG A 1 117 ? 3.774 1.793 -17.269 1.00 98.44 117 ARG A O 1
ATOM 956 N N . LEU A 1 118 ? 4.659 2.429 -15.303 1.00 98.75 118 LEU A N 1
ATOM 957 C CA . LEU A 1 118 ? 5.178 1.105 -14.964 1.00 98.75 118 LEU A CA 1
ATOM 958 C C . LEU A 1 118 ? 4.047 0.080 -14.846 1.00 98.75 118 LEU A C 1
ATOM 960 O O . LEU A 1 118 ? 4.103 -0.958 -15.495 1.00 98.75 118 LEU A O 1
ATOM 964 N N . ASN A 1 119 ? 2.995 0.398 -14.096 1.00 98.56 119 ASN A N 1
ATOM 965 C CA . ASN A 1 119 ? 1.837 -0.476 -13.939 1.00 98.56 119 ASN A CA 1
ATOM 966 C C . ASN A 1 119 ? 1.077 -0.658 -15.245 1.00 98.56 119 ASN A C 1
ATOM 968 O O . ASN A 1 119 ? 0.637 -1.765 -15.519 1.00 98.56 119 ASN A O 1
ATOM 972 N N . ALA A 1 120 ? 0.957 0.376 -16.081 1.00 98.50 120 ALA A N 1
ATOM 973 C CA . ALA A 1 120 ? 0.358 0.220 -17.405 1.00 98.50 120 ALA A CA 1
ATOM 974 C C . ALA A 1 120 ? 1.099 -0.831 -18.254 1.00 98.50 120 ALA A C 1
ATOM 976 O O . ALA A 1 120 ? 0.454 -1.613 -18.947 1.00 98.50 120 ALA A O 1
ATOM 977 N N . ASP A 1 121 ? 2.431 -0.884 -18.157 1.00 98.56 121 ASP A N 1
ATOM 978 C CA . ASP A 1 121 ? 3.252 -1.848 -18.894 1.00 98.56 121 ASP A CA 1
ATOM 979 C C . ASP A 1 121 ? 3.316 -3.231 -18.204 1.00 98.56 121 ASP A C 1
ATOM 981 O O . ASP A 1 121 ? 3.495 -4.241 -18.882 1.00 98.56 121 ASP A O 1
ATOM 985 N N . MET A 1 122 ? 3.178 -3.293 -16.872 1.00 98.62 122 MET A N 1
ATOM 986 C CA . MET A 1 122 ? 3.454 -4.495 -16.066 1.00 98.62 122 MET A CA 1
ATOM 987 C C . MET A 1 122 ? 2.231 -5.125 -15.388 1.00 98.62 122 MET A C 1
ATOM 989 O O . MET A 1 122 ? 2.384 -6.166 -14.750 1.00 98.62 122 MET A O 1
ATOM 993 N N . MET A 1 123 ? 1.026 -4.555 -15.524 1.00 98.44 123 MET A N 1
ATOM 994 C CA . MET A 1 123 ? -0.165 -5.016 -14.792 1.00 98.44 123 MET A CA 1
ATOM 995 C C . MET A 1 123 ? -0.429 -6.510 -14.979 1.00 98.44 123 MET A C 1
ATOM 997 O O . MET A 1 123 ? -0.685 -7.203 -14.004 1.00 98.44 123 MET A O 1
ATOM 1001 N N . GLY A 1 124 ? -0.312 -7.031 -16.205 1.00 98.56 124 GLY A N 1
ATOM 1002 C CA . GLY A 1 124 ? -0.519 -8.460 -16.462 1.00 98.56 124 GLY A CA 1
ATOM 1003 C C . GLY A 1 124 ? 0.420 -9.357 -15.648 1.00 98.56 124 GLY A C 1
ATOM 1004 O O . GLY A 1 124 ? -0.018 -10.358 -15.095 1.00 98.56 124 GLY A O 1
ATOM 1005 N N . ALA A 1 125 ? 1.688 -8.966 -15.503 1.00 98.69 125 ALA A N 1
ATOM 1006 C CA . ALA A 1 125 ? 2.661 -9.716 -14.712 1.00 98.69 125 ALA A CA 1
ATOM 1007 C C . ALA A 1 125 ? 2.439 -9.555 -13.197 1.00 98.69 125 ALA A C 1
ATOM 1009 O O . ALA A 1 125 ? 2.619 -10.511 -12.453 1.00 98.69 125 ALA A O 1
ATOM 1010 N N . VAL A 1 126 ? 2.003 -8.377 -12.736 1.00 98.56 126 VAL A N 1
ATOM 1011 C CA . VAL A 1 126 ? 1.615 -8.165 -11.329 1.00 98.56 126 VAL A CA 1
ATOM 1012 C C . VAL A 1 126 ? 0.406 -9.027 -10.959 1.00 98.56 126 VAL A C 1
ATOM 1014 O O . VAL A 1 126 ? 0.422 -9.689 -9.926 1.00 98.56 126 VAL A O 1
ATOM 1017 N N . LEU A 1 127 ? -0.618 -9.071 -11.816 1.00 98.25 127 LEU A N 1
ATOM 1018 C CA . LEU A 1 127 ? -1.789 -9.927 -11.611 1.00 98.25 127 LEU A CA 1
ATOM 1019 C C . LEU A 1 127 ? -1.409 -11.412 -11.609 1.00 98.25 127 LEU A C 1
ATOM 1021 O O . LEU A 1 127 ? -1.924 -12.160 -10.784 1.00 98.25 127 LEU A O 1
ATOM 1025 N N . HIS A 1 128 ? -0.469 -11.819 -12.464 1.00 98.38 128 HIS A N 1
ATOM 1026 C CA . HIS A 1 128 ? 0.027 -13.192 -12.482 1.00 98.38 128 HIS A CA 1
ATOM 1027 C C . HIS A 1 128 ? 0.703 -13.593 -11.163 1.00 98.38 128 HIS A C 1
ATOM 1029 O O . HIS A 1 128 ? 0.459 -14.690 -10.677 1.00 98.38 128 HIS A O 1
ATOM 1035 N N . ILE A 1 129 ? 1.469 -12.696 -10.527 1.00 98.31 129 ILE A N 1
ATOM 1036 C CA . ILE A 1 129 ? 2.040 -12.953 -9.191 1.00 98.31 129 ILE A CA 1
ATOM 1037 C C . ILE A 1 129 ? 0.930 -13.237 -8.174 1.00 98.31 129 ILE A C 1
ATOM 1039 O O . ILE A 1 129 ? 1.061 -14.157 -7.368 1.00 98.31 129 ILE A O 1
ATOM 1043 N N . PHE A 1 130 ? -0.170 -12.475 -8.211 1.00 97.75 130 PHE A N 1
ATOM 1044 C CA . PHE A 1 130 ? -1.303 -12.722 -7.317 1.00 97.75 130 PHE A CA 1
ATOM 1045 C C . PHE A 1 130 ? -1.881 -14.130 -7.539 1.00 97.75 130 PHE A C 1
ATOM 1047 O O . PHE A 1 130 ? -2.118 -14.859 -6.577 1.00 97.75 130 PHE A O 1
ATOM 1054 N N . GLU A 1 131 ? -2.061 -14.539 -8.795 1.00 97.81 131 GLU A N 1
ATOM 1055 C CA . GLU A 1 131 ? -2.566 -15.872 -9.145 1.00 97.81 131 GLU A CA 1
ATOM 1056 C C . GLU A 1 131 ? -1.604 -16.995 -8.725 1.00 97.81 131 GLU A C 1
ATOM 1058 O O . GLU A 1 131 ? -2.041 -17.979 -8.127 1.00 97.81 131 GLU A O 1
ATOM 1063 N N . GLU A 1 132 ? -0.299 -16.848 -8.982 1.00 97.69 132 GLU A N 1
ATOM 1064 C CA . GLU A 1 132 ? 0.733 -17.827 -8.605 1.00 97.69 132 GLU A CA 1
ATOM 1065 C C . GLU A 1 132 ? 0.838 -18.010 -7.086 1.00 97.69 132 GLU A C 1
ATOM 1067 O O . GLU A 1 132 ? 1.061 -19.122 -6.607 1.00 97.69 132 GLU A O 1
ATOM 1072 N N . GLN A 1 133 ? 0.629 -16.937 -6.318 1.00 96.00 133 GLN A N 1
ATOM 1073 C CA . GLN A 1 133 ? 0.571 -16.985 -4.855 1.00 96.00 133 GLN A CA 1
ATOM 1074 C C . GLN A 1 133 ? -0.793 -17.459 -4.315 1.00 96.00 133 GLN A C 1
ATOM 1076 O O . GLN A 1 133 ? -0.973 -17.570 -3.103 1.00 96.00 133 GLN A O 1
ATOM 1081 N N . GLY A 1 134 ? -1.749 -17.789 -5.190 1.00 96.31 134 GLY A N 1
ATOM 1082 C CA . GLY A 1 134 ? -3.038 -18.376 -4.823 1.00 96.31 134 GLY A CA 1
ATOM 1083 C C . GLY A 1 134 ? -4.117 -17.370 -4.414 1.00 96.31 134 GLY A C 1
ATOM 1084 O O . GLY A 1 134 ? -5.164 -17.781 -3.902 1.00 96.31 134 GLY A O 1
ATOM 1085 N N . PHE A 1 135 ? -3.906 -16.071 -4.645 1.00 97.06 135 PHE A N 1
ATOM 1086 C CA . PHE A 1 135 ? -4.924 -15.061 -4.374 1.00 97.06 135 PHE A CA 1
ATOM 1087 C C . PHE A 1 135 ? -6.120 -15.191 -5.318 1.00 97.06 135 PHE A C 1
ATOM 1089 O O . PHE A 1 135 ? -6.027 -15.626 -6.467 1.00 97.06 135 PHE A O 1
ATOM 1096 N N . LYS A 1 136 ? -7.271 -14.742 -4.821 1.00 96.38 136 LYS A N 1
ATOM 1097 C CA . LYS A 1 136 ? -8.488 -14.537 -5.604 1.00 96.38 136 LYS A CA 1
ATOM 1098 C C . LYS A 1 136 ? -8.911 -13.085 -5.476 1.00 96.38 136 LYS A C 1
ATOM 1100 O O . LYS A 1 136 ? -8.777 -12.487 -4.411 1.00 96.38 136 LYS A O 1
ATOM 1105 N N . PHE A 1 137 ? -9.460 -12.538 -6.551 1.00 97.31 137 PHE A N 1
ATOM 1106 C CA . PHE A 1 137 ? -9.977 -11.177 -6.557 1.00 97.31 137 PHE A CA 1
ATOM 1107 C C . PHE A 1 137 ? -11.425 -11.163 -6.081 1.00 97.31 137 PHE A C 1
ATOM 1109 O O . PHE A 1 137 ? -12.258 -11.922 -6.574 1.00 97.31 137 PHE A O 1
ATOM 1116 N N . VAL A 1 138 ? -11.710 -10.274 -5.137 1.00 97.25 138 VAL A N 1
ATOM 1117 C CA . VAL A 1 138 ? -13.046 -10.011 -4.593 1.00 97.25 138 VAL A CA 1
ATOM 1118 C C . VAL A 1 138 ? -13.334 -8.514 -4.669 1.00 97.25 138 VAL A C 1
ATOM 1120 O O . VAL A 1 138 ? -12.422 -7.715 -4.916 1.00 97.25 138 VAL A O 1
ATOM 1123 N N . HIS A 1 139 ? -14.588 -8.107 -4.472 1.00 95.75 139 HIS A N 1
ATOM 1124 C CA . HIS A 1 139 ? -14.879 -6.685 -4.354 1.00 95.75 139 HIS A CA 1
ATOM 1125 C C . HIS A 1 139 ? -14.314 -6.131 -3.040 1.00 95.75 139 HIS A C 1
ATOM 1127 O O . HIS A 1 139 ? -14.149 -6.845 -2.052 1.00 95.75 139 HIS A O 1
ATOM 1133 N N . LEU A 1 140 ? -14.015 -4.828 -3.021 1.00 96.19 140 LEU A N 1
ATOM 1134 C CA . LEU A 1 140 ? -13.533 -4.155 -1.811 1.00 96.19 140 LEU A CA 1
ATOM 1135 C C . LEU A 1 140 ? -14.539 -4.269 -0.655 1.00 96.19 140 LEU A C 1
ATOM 1137 O O . LEU A 1 140 ? -14.134 -4.334 0.502 1.00 96.19 140 LEU A O 1
ATOM 1141 N N . GLU A 1 141 ? -15.834 -4.285 -0.975 1.00 95.50 141 GLU A N 1
ATOM 1142 C CA . GLU A 1 141 ? -16.897 -4.527 -0.002 1.00 95.50 141 GLU A CA 1
ATOM 1143 C C . GLU A 1 141 ? -16.722 -5.882 0.675 1.00 95.50 141 GLU A C 1
ATOM 1145 O O . GLU A 1 141 ? -16.476 -5.900 1.879 1.00 95.50 141 GLU A O 1
ATOM 1150 N N . ASP A 1 142 ? -16.685 -6.963 -0.104 1.00 97.25 142 ASP A N 1
ATOM 1151 C CA . ASP A 1 142 ? -16.477 -8.326 0.397 1.00 97.25 142 ASP A CA 1
ATOM 1152 C C . ASP A 1 142 ? -15.190 -8.450 1.234 1.00 97.25 142 ASP A C 1
ATOM 1154 O O . ASP A 1 142 ? -15.174 -9.087 2.285 1.00 97.25 142 ASP A O 1
ATOM 1158 N N . ALA A 1 143 ? -14.091 -7.819 0.796 1.00 97.69 143 ALA A N 1
ATOM 1159 C CA . ALA A 1 143 ? -12.825 -7.857 1.528 1.00 97.69 143 ALA A CA 1
ATOM 1160 C C . ALA A 1 143 ? -12.931 -7.196 2.913 1.00 97.69 143 ALA A C 1
ATOM 1162 O O . ALA A 1 143 ? -12.406 -7.728 3.891 1.00 97.69 143 ALA A O 1
ATOM 1163 N N . GLN A 1 144 ? -13.604 -6.042 3.003 1.00 97.25 144 GLN A N 1
ATOM 1164 C CA . GLN A 1 144 ? -13.728 -5.277 4.247 1.00 97.25 144 GLN A CA 1
ATOM 1165 C C . GLN A 1 144 ? -14.900 -5.710 5.145 1.00 97.25 144 GLN A C 1
ATOM 1167 O O . GLN A 1 144 ? -15.064 -5.139 6.225 1.00 97.25 144 GLN A O 1
ATOM 1172 N N . GLU A 1 145 ? -15.701 -6.698 4.736 1.00 97.00 145 GLU A N 1
ATOM 1173 C CA . GLU A 1 145 ? -16.666 -7.377 5.614 1.00 97.00 145 GLU A CA 1
ATOM 1174 C C . GLU A 1 145 ? -15.990 -8.329 6.612 1.00 97.00 145 GLU A C 1
ATOM 1176 O O . GLU A 1 145 ? -16.572 -8.674 7.643 1.00 97.00 145 GLU A O 1
ATOM 1181 N N . ASP A 1 146 ? -14.743 -8.730 6.349 1.00 97.94 146 ASP A N 1
ATOM 1182 C CA . ASP A 1 146 ? -13.968 -9.547 7.273 1.00 97.94 146 ASP A CA 1
ATOM 1183 C C . ASP A 1 146 ? -13.779 -8.832 8.629 1.00 97.94 146 ASP A C 1
ATOM 1185 O O . ASP A 1 146 ? -13.391 -7.663 8.701 1.00 97.94 146 ASP A O 1
ATOM 1189 N N . LEU A 1 147 ? -14.005 -9.558 9.733 1.00 96.88 147 LEU A N 1
ATOM 1190 C CA . LEU A 1 147 ? -13.946 -9.020 11.100 1.00 96.88 147 LEU A CA 1
ATOM 1191 C C . LEU A 1 147 ? -12.621 -8.322 11.441 1.00 96.88 147 LEU A C 1
ATOM 1193 O O . LEU A 1 147 ? -12.620 -7.421 12.281 1.00 96.88 147 LEU A O 1
ATOM 1197 N N . ALA A 1 148 ? -11.508 -8.679 10.794 1.00 97.19 148 ALA A N 1
ATOM 1198 C CA . ALA A 1 148 ? -10.233 -7.985 10.956 1.00 97.19 148 ALA A CA 1
ATOM 1199 C C . ALA A 1 148 ? -10.354 -6.475 10.680 1.00 97.19 148 ALA A C 1
ATOM 1201 O O . ALA A 1 148 ? -9.770 -5.674 11.412 1.00 97.19 148 ALA A O 1
ATOM 1202 N N . TYR A 1 149 ? -11.181 -6.074 9.708 1.00 97.00 149 TYR A N 1
ATOM 1203 C CA . TYR A 1 149 ? -11.393 -4.675 9.324 1.00 97.00 149 TYR A CA 1
ATOM 1204 C C . TYR A 1 149 ? -12.221 -3.867 10.330 1.00 97.00 149 TYR A C 1
ATOM 1206 O O . TYR A 1 149 ? -12.235 -2.639 10.261 1.00 97.00 149 TYR A O 1
ATOM 1214 N N . THR A 1 150 ? -12.842 -4.525 11.315 1.00 94.50 150 THR A N 1
ATOM 1215 C CA . THR A 1 150 ? -13.488 -3.860 12.461 1.00 94.50 150 THR A CA 1
ATOM 1216 C C . THR A 1 150 ? -12.524 -3.574 13.615 1.00 94.50 150 THR A C 1
ATOM 1218 O O . THR A 1 150 ? -12.898 -2.922 14.591 1.00 94.50 150 THR A O 1
ATOM 1221 N N . THR A 1 151 ? -11.270 -4.031 13.511 1.00 95.56 151 THR A N 1
ATOM 1222 C CA . THR A 1 151 ? -10.255 -3.811 14.543 1.00 95.56 151 THR A CA 1
ATOM 1223 C C . THR A 1 151 ? -9.973 -2.316 14.708 1.00 95.56 151 THR A C 1
ATOM 1225 O O . THR A 1 151 ? -9.623 -1.654 13.722 1.00 95.56 151 THR A O 1
ATOM 1228 N N . PRO A 1 152 ? -10.021 -1.780 15.943 1.00 91.81 152 PRO A N 1
ATOM 1229 C CA . PRO A 1 152 ? -9.604 -0.411 16.214 1.00 91.81 152 PRO A CA 1
ATOM 1230 C C . PRO A 1 152 ? -8.164 -0.152 15.749 1.00 91.81 152 PRO A C 1
ATOM 1232 O O . PRO A 1 152 ? -7.219 -0.821 16.172 1.00 91.81 152 PRO A O 1
ATOM 1235 N N . ALA A 1 153 ? -7.992 0.829 14.866 1.00 92.44 153 ALA A N 1
ATOM 1236 C CA . ALA A 1 153 ? -6.687 1.254 14.378 1.00 92.44 153 ALA A CA 1
ATOM 1237 C C . ALA A 1 153 ? -6.091 2.306 15.322 1.00 92.44 153 ALA A C 1
ATOM 1239 O O . ALA A 1 153 ? -6.749 3.289 15.661 1.00 92.44 153 ALA A O 1
ATOM 1240 N N . ALA A 1 154 ? -4.834 2.125 15.729 1.00 94.69 154 ALA A N 1
ATOM 1241 C CA . ALA A 1 154 ? -4.132 3.152 16.484 1.00 94.69 154 ALA A CA 1
ATOM 1242 C C . ALA A 1 154 ? -3.770 4.354 15.598 1.00 94.69 154 ALA A C 1
ATOM 1244 O O . ALA A 1 154 ? -3.440 4.220 14.413 1.00 94.69 154 ALA A O 1
ATOM 1245 N N . VAL A 1 155 ? -3.745 5.531 16.220 1.00 94.19 155 VAL A N 1
ATOM 1246 C CA . VAL A 1 155 ? -3.184 6.742 15.619 1.00 94.19 155 VAL A CA 1
ATOM 1247 C C . VAL A 1 155 ? -1.676 6.574 15.444 1.00 94.19 155 VAL A C 1
ATOM 1249 O O . VAL A 1 155 ? -0.961 6.118 16.351 1.00 94.19 155 VAL A O 1
ATOM 1252 N N . MET A 1 156 ? -1.201 6.950 14.261 1.00 93.00 156 MET A N 1
ATOM 1253 C CA .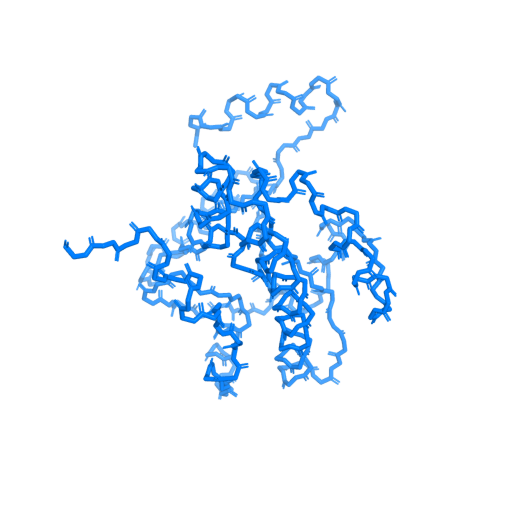 MET A 1 156 ? 0.200 6.891 13.858 1.00 93.00 156 MET A CA 1
ATOM 1254 C C . MET A 1 156 ? 0.646 8.293 13.441 1.00 93.00 156 MET A C 1
ATOM 1256 O O . MET A 1 156 ? -0.170 9.016 12.876 1.00 93.00 156 MET A O 1
ATOM 1260 N N . PRO A 1 157 ? 1.901 8.682 13.727 1.00 89.25 157 PRO A N 1
ATOM 1261 C CA . PRO A 1 157 ? 2.409 10.018 13.408 1.00 89.25 157 PRO A CA 1
ATOM 1262 C C . PRO A 1 157 ? 2.519 10.277 11.900 1.00 89.25 157 PRO A C 1
ATOM 1264 O O . PRO A 1 157 ? 2.594 11.425 11.483 1.00 89.25 157 PRO A O 1
ATOM 1267 N N . GLU A 1 158 ? 2.527 9.215 11.099 1.00 90.00 158 GLU A N 1
ATOM 1268 C CA . GLU A 1 158 ? 2.619 9.260 9.648 1.00 90.00 158 GLU A CA 1
ATOM 1269 C C . GLU A 1 158 ? 1.703 8.209 9.013 1.00 90.00 158 GLU A C 1
ATOM 1271 O O . GLU A 1 158 ? 1.119 7.342 9.683 1.00 90.00 158 GLU A O 1
ATOM 1276 N N . GLY A 1 159 ? 1.559 8.306 7.696 1.00 89.00 159 GLY A N 1
ATOM 1277 C CA . GLY A 1 159 ? 0.839 7.329 6.905 1.00 89.00 159 GLY A CA 1
ATOM 1278 C C . GLY A 1 159 ? 1.581 6.001 6.851 1.00 89.00 159 GLY A C 1
ATOM 1279 O O . GLY A 1 159 ? 2.644 5.896 6.254 1.00 89.00 159 GLY A O 1
ATOM 1280 N N . VAL A 1 160 ? 1.001 4.977 7.472 1.00 92.81 160 VAL A N 1
ATOM 1281 C CA . VAL A 1 160 ? 1.526 3.606 7.469 1.00 92.81 160 VAL A CA 1
ATOM 1282 C C . VAL A 1 160 ? 0.429 2.630 7.086 1.00 92.81 160 VAL A C 1
ATOM 1284 O O . VAL A 1 160 ? -0.760 2.916 7.265 1.00 92.81 160 VAL A O 1
ATOM 1287 N N . MET A 1 161 ? 0.826 1.464 6.593 1.00 94.81 161 MET A N 1
ATOM 1288 C CA . MET A 1 161 ? -0.080 0.365 6.272 1.00 94.81 161 MET A CA 1
ATOM 1289 C C . MET A 1 161 ? -0.896 -0.087 7.498 1.00 94.81 161 MET A C 1
ATOM 1291 O O . MET A 1 161 ? -0.418 -0.028 8.638 1.00 94.81 161 MET A O 1
ATOM 1295 N N . TRP A 1 162 ? -2.154 -0.502 7.295 1.00 95.50 162 TRP A N 1
ATOM 1296 C CA . TRP A 1 162 ? -3.107 -0.697 8.402 1.00 95.50 162 TRP A CA 1
ATOM 1297 C C . TRP A 1 162 ? -2.693 -1.787 9.387 1.00 95.50 162 TRP A C 1
ATOM 1299 O O . TRP A 1 162 ? -2.976 -1.654 10.578 1.00 95.50 162 TRP A O 1
ATOM 1309 N N . GLN A 1 163 ? -1.957 -2.805 8.940 1.00 96.38 163 GLN A N 1
ATOM 1310 C CA . GLN A 1 163 ? -1.397 -3.832 9.814 1.00 96.38 163 GLN A CA 1
ATOM 1311 C C . GLN A 1 163 ? -0.562 -3.226 10.949 1.00 96.38 163 GLN A C 1
ATOM 1313 O O . GLN A 1 163 ? -0.675 -3.670 12.088 1.00 96.38 163 GLN A O 1
ATOM 1318 N N . PHE A 1 164 ? 0.195 -2.150 10.716 1.00 96.50 164 PHE A N 1
ATOM 1319 C CA . PHE A 1 164 ? 0.961 -1.493 11.780 1.00 96.50 164 PHE A CA 1
ATOM 1320 C C . PHE A 1 164 ? 0.060 -0.734 12.764 1.00 96.50 164 PHE A C 1
ATOM 1322 O O . PHE A 1 164 ? 0.302 -0.757 13.975 1.00 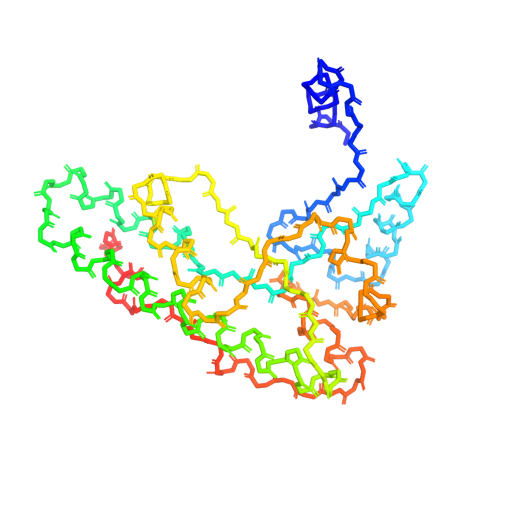96.50 164 PHE A O 1
ATOM 1329 N N . ARG A 1 165 ? -1.020 -0.113 12.266 1.00 95.81 165 ARG A N 1
ATOM 1330 C CA . ARG A 1 165 ? -2.032 0.560 13.101 1.00 95.81 165 ARG A CA 1
ATOM 1331 C C . ARG A 1 165 ? -2.760 -0.444 13.996 1.00 95.81 165 ARG A C 1
ATOM 1333 O O . ARG A 1 165 ? -2.934 -0.187 15.188 1.00 95.81 165 ARG A O 1
ATOM 1340 N N . TRP A 1 166 ? -3.153 -1.589 13.441 1.00 97.19 166 TRP A N 1
ATOM 1341 C CA . TRP A 1 166 ? -3.794 -2.677 14.177 1.00 97.19 166 TRP A CA 1
ATOM 1342 C C . TRP A 1 166 ? -2.846 -3.331 15.174 1.00 97.19 166 TRP A C 1
ATOM 1344 O O . TRP A 1 166 ? -3.230 -3.519 16.323 1.00 97.19 166 TRP A O 1
ATOM 1354 N N . ALA A 1 167 ? -1.596 -3.602 14.788 1.00 97.06 167 ALA A N 1
ATOM 1355 C CA . ALA A 1 167 ? -0.589 -4.148 15.693 1.00 97.06 167 ALA A CA 1
ATOM 1356 C C . ALA A 1 167 ? -0.464 -3.293 16.957 1.00 97.06 167 ALA A C 1
ATOM 1358 O O . ALA A 1 167 ? -0.637 -3.797 18.067 1.00 97.06 167 ALA A O 1
ATOM 1359 N N . LYS A 1 168 ? -0.263 -1.980 16.782 1.00 95.69 168 LYS A N 1
ATOM 1360 C CA . LYS A 1 168 ? -0.172 -1.030 17.893 1.00 95.69 168 LYS A CA 1
ATOM 1361 C C . LYS A 1 168 ? -1.456 -0.999 18.728 1.00 95.69 168 LYS A C 1
ATOM 1363 O O . LYS A 1 168 ? -1.365 -1.046 19.951 1.00 95.69 168 LYS A O 1
ATOM 1368 N N . GLY A 1 169 ? -2.630 -0.964 18.091 1.00 95.12 169 GLY A N 1
ATOM 1369 C CA . GLY A 1 169 ? -3.927 -0.975 18.783 1.00 95.12 169 GLY A CA 1
ATOM 1370 C C . GLY A 1 169 ? -4.171 -2.245 19.606 1.00 95.12 169 GLY A C 1
ATOM 1371 O O . GLY A 1 169 ? -4.735 -2.180 20.693 1.00 95.12 169 GLY A O 1
ATOM 1372 N N . MET A 1 170 ? -3.678 -3.390 19.134 1.00 96.12 170 MET A N 1
ATOM 1373 C CA . MET A 1 170 ? -3.752 -4.682 19.824 1.00 96.12 170 MET A CA 1
ATOM 1374 C C . MET A 1 170 ? -2.641 -4.895 20.867 1.00 96.12 170 MET A C 1
ATOM 1376 O O . MET A 1 170 ? -2.587 -5.958 21.485 1.00 96.12 170 MET A O 1
ATOM 1380 N N . GLY A 1 171 ? -1.700 -3.957 21.022 1.00 95.81 171 GLY A N 1
ATOM 1381 C CA . GLY A 1 171 ? -0.500 -4.165 21.842 1.00 95.81 171 GLY A CA 1
ATOM 1382 C C . GLY A 1 171 ? 0.449 -5.243 21.294 1.00 95.81 171 GLY A C 1
ATOM 1383 O O . GLY A 1 171 ? 1.279 -5.774 22.033 1.00 95.81 171 GLY A O 1
ATOM 1384 N N . LYS A 1 172 ? 0.337 -5.584 20.005 1.00 95.62 172 LYS A N 1
ATOM 1385 C CA . LYS A 1 172 ? 1.215 -6.522 19.293 1.00 95.62 172 LYS A CA 1
ATOM 1386 C C . LYS A 1 172 ? 2.369 -5.776 18.620 1.00 95.62 172 LYS A C 1
ATOM 1388 O O . LYS A 1 172 ? 2.266 -4.600 18.280 1.00 95.62 172 LYS A O 1
ATOM 1393 N N . LYS A 1 173 ? 3.479 -6.479 18.389 1.00 91.62 173 LYS A N 1
ATOM 1394 C CA . LYS A 1 173 ? 4.623 -5.961 17.626 1.00 91.62 173 LYS A CA 1
ATOM 1395 C C . LYS A 1 173 ? 4.676 -6.624 16.255 1.00 91.62 173 LYS A C 1
ATOM 1397 O O . LYS A 1 173 ? 4.744 -7.849 16.182 1.00 91.62 173 LYS A O 1
ATOM 1402 N N . LEU A 1 174 ? 4.690 -5.813 15.203 1.00 94.56 174 LEU A N 1
ATOM 1403 C CA . LEU A 1 174 ? 5.115 -6.223 13.867 1.00 94.56 174 LEU A CA 1
ATOM 1404 C C . LEU A 1 174 ? 6.517 -5.679 13.618 1.00 94.56 174 LEU A C 1
ATOM 1406 O O . LEU A 1 174 ? 6.802 -4.523 13.930 1.00 94.56 174 LEU A O 1
ATOM 1410 N N . ASP A 1 175 ? 7.387 -6.525 13.083 1.00 93.31 175 ASP A N 1
ATOM 1411 C CA . ASP A 1 175 ? 8.747 -6.139 12.733 1.00 93.31 175 ASP A CA 1
ATOM 1412 C C . ASP A 1 175 ? 8.753 -5.477 11.352 1.00 93.31 175 ASP A C 1
ATOM 1414 O O . ASP A 1 175 ? 8.854 -6.152 10.330 1.00 93.31 175 ASP A O 1
ATOM 1418 N N . GLY A 1 176 ? 8.620 -4.150 11.334 1.00 91.62 176 GLY A N 1
ATOM 1419 C CA . GLY A 1 176 ? 8.642 -3.366 10.098 1.00 91.62 176 GLY A CA 1
ATOM 1420 C C . GLY A 1 176 ? 9.970 -3.445 9.341 1.00 91.62 176 GLY A C 1
ATOM 1421 O O . GLY A 1 176 ? 9.984 -3.192 8.148 1.00 91.62 176 GLY A O 1
ATOM 1422 N N . SER A 1 177 ? 11.071 -3.868 9.978 1.00 93.44 177 SER A N 1
ATOM 1423 C CA . SER A 1 177 ? 12.351 -4.051 9.273 1.00 93.44 177 SER A CA 1
ATOM 1424 C C . SER A 1 177 ? 12.341 -5.221 8.281 1.00 93.44 177 SER A C 1
ATOM 1426 O O . SER A 1 177 ? 13.265 -5.361 7.481 1.00 93.44 177 SER A O 1
ATOM 1428 N N . LYS A 1 178 ? 11.299 -6.062 8.337 1.00 95.06 178 LYS A N 1
ATOM 1429 C CA . LYS A 1 178 ? 11.051 -7.149 7.385 1.00 95.06 178 LYS A CA 1
ATOM 1430 C C . LYS A 1 178 ? 10.178 -6.736 6.203 1.00 95.06 178 LYS A C 1
ATOM 1432 O O . LYS A 1 178 ? 10.034 -7.550 5.295 1.00 95.06 178 LYS A O 1
ATOM 1437 N N . ASP A 1 179 ? 9.601 -5.534 6.217 1.00 96.44 179 ASP A N 1
ATOM 1438 C CA . ASP A 1 179 ? 8.921 -4.977 5.048 1.00 96.44 179 ASP A CA 1
ATOM 1439 C C . ASP A 1 179 ? 9.999 -4.661 3.998 1.00 96.44 179 ASP A C 1
ATOM 1441 O O . ASP A 1 179 ? 10.911 -3.877 4.283 1.00 96.44 179 ASP A O 1
ATOM 1445 N N . PRO A 1 180 ? 10.017 -5.348 2.843 1.00 97.25 180 PRO A N 1
ATOM 1446 C CA . PRO A 1 180 ? 11.087 -5.160 1.881 1.00 97.25 180 PRO A CA 1
ATOM 1447 C C . PRO A 1 180 ? 11.042 -3.745 1.302 1.00 97.25 180 PRO A C 1
ATOM 1449 O O . PRO A 1 180 ? 9.995 -3.249 0.908 1.00 97.25 180 PRO A O 1
ATOM 1452 N N . GLU A 1 181 ? 12.215 -3.129 1.189 1.00 97.50 181 GLU A N 1
ATOM 1453 C CA . GLU A 1 181 ? 12.396 -1.820 0.562 1.00 97.50 181 GLU A CA 1
ATOM 1454 C C . GLU A 1 181 ? 12.815 -1.969 -0.906 1.00 97.50 181 GLU A C 1
ATOM 1456 O O . GLU A 1 181 ? 13.573 -2.897 -1.237 1.00 97.50 181 GLU A O 1
ATOM 1461 N N . PRO A 1 182 ? 12.410 -1.043 -1.798 1.00 97.94 182 PRO A N 1
ATOM 1462 C CA . PRO A 1 182 ? 12.912 -1.025 -3.161 1.00 97.94 182 PRO A CA 1
ATOM 1463 C C . PRO A 1 182 ? 14.452 -1.020 -3.188 1.00 97.94 182 PRO A C 1
ATOM 1465 O O . PRO A 1 182 ? 15.097 -0.352 -2.372 1.00 97.94 182 PRO A O 1
ATOM 1468 N N . PRO A 1 183 ? 15.097 -1.721 -4.140 1.00 98.00 183 PRO A N 1
ATOM 1469 C CA . PRO A 1 183 ? 16.552 -1.761 -4.205 1.00 98.00 183 PRO A CA 1
ATOM 1470 C C . PRO A 1 183 ? 17.165 -0.357 -4.284 1.00 98.00 183 PRO A C 1
ATOM 1472 O O . PRO A 1 183 ? 16.709 0.476 -5.066 1.00 98.00 183 PRO A O 1
ATOM 1475 N N . LYS A 1 184 ? 18.270 -0.113 -3.562 1.00 97.44 184 LYS A N 1
ATOM 1476 C CA . LYS A 1 184 ? 18.940 1.207 -3.527 1.00 97.44 184 LYS A CA 1
ATOM 1477 C C . LYS A 1 184 ? 19.187 1.805 -4.910 1.00 97.44 184 LYS A C 1
ATOM 1479 O O . LYS A 1 184 ? 18.938 2.983 -5.121 1.00 97.44 184 LYS A O 1
ATOM 1484 N N . TRP A 1 185 ? 19.596 0.984 -5.877 1.00 97.31 185 TRP A N 1
ATOM 1485 C CA . TRP A 1 185 ? 19.852 1.449 -7.240 1.00 97.31 185 TRP A CA 1
ATOM 1486 C C . TRP A 1 185 ? 18.592 1.990 -7.946 1.00 97.31 185 TRP A C 1
ATOM 1488 O O . TRP A 1 185 ? 18.727 2.843 -8.815 1.00 97.31 185 TRP A O 1
ATOM 1498 N N . VAL A 1 186 ? 17.387 1.525 -7.583 1.00 97.75 186 VAL A N 1
ATOM 1499 C CA . VAL A 1 186 ? 16.101 2.083 -8.046 1.00 97.75 186 VAL A CA 1
ATOM 1500 C C . VAL A 1 186 ? 15.852 3.418 -7.345 1.00 97.75 186 VAL A C 1
ATOM 1502 O O . VAL A 1 186 ? 15.614 4.434 -7.999 1.00 97.75 186 VAL A O 1
ATOM 1505 N N . LEU A 1 187 ? 15.991 3.440 -6.015 1.00 96.69 187 LEU A N 1
ATOM 1506 C CA . LEU A 1 187 ? 15.783 4.636 -5.191 1.00 96.69 187 LEU A CA 1
ATOM 1507 C C . LEU A 1 187 ? 16.747 5.776 -5.535 1.00 96.69 187 LEU A C 1
ATOM 1509 O O . LEU A 1 187 ? 16.382 6.944 -5.419 1.00 96.69 187 LEU A O 1
ATOM 1513 N N . GLU A 1 188 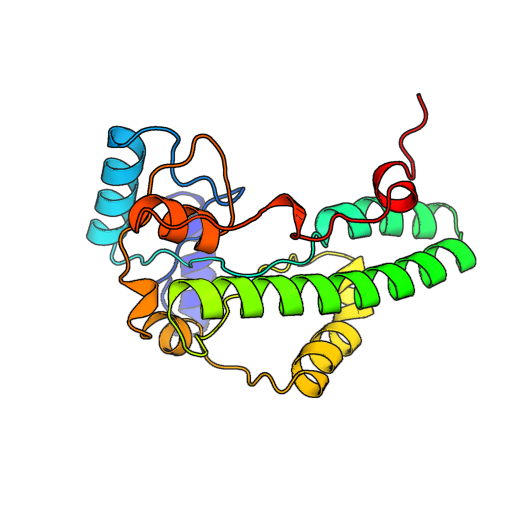? 17.956 5.466 -5.983 1.00 95.56 188 GLU A N 1
ATOM 1514 C CA . GLU A 1 188 ? 18.994 6.436 -6.339 1.00 95.56 188 GLU A CA 1
ATOM 1515 C C . GLU A 1 188 ? 18.996 6.768 -7.840 1.00 95.56 188 GLU A C 1
ATOM 1517 O O . GLU A 1 188 ? 19.617 7.749 -8.253 1.00 95.56 188 GLU A O 1
ATOM 1522 N N . TYR A 1 189 ? 18.263 6.020 -8.677 1.00 94.44 189 TYR A N 1
ATOM 1523 C CA . TYR A 1 189 ? 18.240 6.278 -10.116 1.00 94.44 189 TYR A CA 1
ATOM 1524 C C . TYR A 1 189 ? 17.715 7.687 -10.416 1.00 94.44 189 TYR A C 1
ATOM 1526 O O . TYR A 1 189 ? 16.658 8.112 -9.931 1.00 94.44 189 TYR A O 1
ATOM 1534 N N . GLY A 1 190 ? 18.486 8.432 -11.211 1.00 83.19 190 GLY A N 1
ATOM 1535 C CA . GLY A 1 190 ? 18.181 9.817 -11.570 1.00 83.19 190 GLY A CA 1
ATOM 1536 C C . GLY A 1 190 ? 18.367 10.835 -10.441 1.00 83.19 190 GLY A C 1
ATOM 1537 O O . GLY A 1 190 ? 18.255 12.026 -10.710 1.00 83.19 190 GLY A O 1
ATOM 1538 N N . LYS A 1 191 ? 18.691 10.403 -9.213 1.00 84.69 191 LYS A N 1
ATOM 1539 C CA . LYS A 1 191 ? 19.112 11.282 -8.117 1.00 84.69 191 LYS A CA 1
ATOM 1540 C C . LYS A 1 191 ? 20.626 11.495 -8.222 1.00 84.69 191 LYS A C 1
ATOM 1542 O O . LYS A 1 191 ? 21.397 10.916 -7.466 1.00 84.69 191 LYS A O 1
ATOM 1547 N N . SER A 1 192 ? 21.083 12.268 -9.203 1.00 67.94 192 SER A N 1
ATOM 1548 C CA . SER A 1 192 ? 22.449 12.803 -9.145 1.00 67.94 192 SER A CA 1
ATOM 1549 C C . SER A 1 192 ? 22.477 14.006 -8.200 1.00 67.94 192 SER A C 1
ATOM 1551 O O . SER A 1 192 ? 21.588 14.853 -8.278 1.00 67.94 192 SER A O 1
ATOM 1553 N N . ARG A 1 193 ? 23.477 13.999 -7.309 1.00 52.00 193 ARG A N 1
ATOM 1554 C CA . ARG A 1 193 ? 23.863 15.070 -6.376 1.00 52.00 193 ARG A CA 1
ATOM 1555 C C . ARG A 1 193 ? 23.983 16.436 -7.040 1.00 52.00 193 ARG A C 1
ATOM 1557 O O . ARG A 1 193 ? 24.410 16.464 -8.215 1.00 52.00 193 ARG A O 1
#

pLDDT: mean 94.95, std 5.48, range [52.0, 98.88]

Foldseek 3Di:
DVVLVVVQVVQVVVVHGAAEDEDVQLACDQDPVSNVVVVVVCVVVNHDYLAAQFEQPVVLLLVLLVVCVVVVVPVVNVVSLVLSLVSLLQRVVLSQVLVCVLPVDGAQGDYDDDPGPSCVVCVVSSVVSCVVVPHDDDDSVVRCVPVLVVQQFARDNGRDHRSCRNCVSVVHDDDCVSNDDRDVCSNCRVVDD

Secondary structure (DSSP, 8-state):
-HHHHHHHHHHHTTT----EE--GGG---SSHHHHHHHHHHHHHTTPEE----B---HHHHHHHHHHHHHTT-HHHHHHHHHHHHHHHHHHHHHHHHHHHHHHSS-----B-----HHHHHHHHHHHHHHHHTT-----HHHHHTSGGGGSPPPP-SS---HHHHHHHHTT----GGGSPPPPHHHHTTT---

Radius of gyration: 18.19 Å; chains: 1; bounding box: 49×38×46 Å